Protein AF-A0A8F5N2T9-F1 (afdb_monomer_lite)

Radius of gyration: 24.46 Å; chains: 1; bounding box: 65×44×58 Å

pLDDT: mean 72.56, std 15.44, range [30.66, 94.0]

Organism: Salmonella diarizonae (NCBI:txid59204)

Sequence (239 aa):
MKADPIPLIYPFENPSLVAGLAAINATTPLFKTEAKHLETWFKEGVIARYMLVDDIRESWNREGLGAFFDLIFGEAKGCRLIASRRAGMEWSRLKGGEIPTYSVYAVDTAEALYAEECEENSPPARNLNKAAVSRDLAALELPMPEPVLPRYEAQKIYAMIHGLSAPETAPKKQTPERVTAVQSKAIVELLTAHGFTADDYKGTIPALQQKLTRKGLNGTLTSVDKNALTAWLKKAGVR

Foldseek 3Di:
DQPDKDDQDDPDQWAFPVSLQVSLQVIPPGDNDDVVNVVVCQQVQLAKWKDFLVVLCVQCVVVVNNVVCCQFQVVLPVAGIKIKGFDAWDADPPPDGIDTDIFIFRHNHRLLCPDPPGDGRDGPPPPQDPVNCSVVVVVVPRDGDGITQGPLNSQSVNCVVNVHPRPPSPPDPCPPPPQALVNLQVVVVVVVVLPDDLVLLVDQLVSVLVVCVVSVVPDPVSPDDSVRNNVSSVSPVSD

Secondary structure (DSSP, 8-state):
-PPPPPP-----SS-BHHHHHHHHHTSSS-----HHHHHHHHHHTSS-EEEEHHHHHHHHHHTT-HHHHHHHHGGGGG-SEEEEEEEEEEE-SSSSSEEEEEEEEEESSTGGGGSTT------S-TTS-HHHHHHHHHHTT--PPPPB--HHHHHHHHHHHHTPPPPPP-----------HHHHHHHHHHHHHTT--HHHHHS-HHHHHHHHHHTT--STTTSS-HHHHHHHHHHHT--

Structure (mmCIF, N/CA/C/O backbone):
data_AF-A0A8F5N2T9-F1
#
_entry.id   AF-A0A8F5N2T9-F1
#
loop_
_atom_site.group_PDB
_atom_site.id
_atom_site.type_symbol
_atom_site.label_atom_id
_atom_site.label_alt_id
_atom_site.label_comp_id
_atom_site.label_asym_id
_atom_site.label_entity_id
_atom_site.label_seq_id
_atom_site.pdbx_PDB_ins_code
_atom_site.Cartn_x
_atom_site.Cartn_y
_atom_site.Cartn_z
_atom_site.occupancy
_atom_site.B_iso_or_equiv
_atom_site.auth_seq_id
_atom_site.auth_comp_id
_atom_site.auth_asym_id
_atom_site.auth_atom_id
_atom_site.pdbx_PDB_model_num
ATOM 1 N N . MET A 1 1 ? -6.924 -1.887 35.993 1.00 42.84 1 MET A N 1
ATOM 2 C CA . MET A 1 1 ? -6.090 -2.426 34.898 1.00 42.84 1 MET A CA 1
ATOM 3 C C . MET A 1 1 ? -6.855 -2.199 33.605 1.00 42.84 1 MET A C 1
ATOM 5 O O . MET A 1 1 ? -8.031 -2.541 33.578 1.00 42.84 1 MET A O 1
ATOM 9 N N . LYS A 1 2 ? -6.272 -1.531 32.597 1.00 55.25 2 LYS A N 1
ATOM 10 C CA . LYS A 1 2 ? -6.887 -1.495 31.259 1.00 55.25 2 LYS A CA 1
ATOM 11 C C . LYS A 1 2 ? -6.804 -2.920 30.709 1.00 55.25 2 LYS A C 1
ATOM 13 O O . LYS A 1 2 ? -5.748 -3.526 30.835 1.00 55.25 2 LYS A O 1
ATOM 18 N N . ALA A 1 3 ? -7.916 -3.463 30.224 1.00 61.16 3 ALA A N 1
ATOM 19 C CA . ALA A 1 3 ? -7.910 -4.776 29.592 1.00 61.16 3 ALA A CA 1
ATOM 20 C C . ALA A 1 3 ? -6.999 -4.729 28.360 1.00 61.16 3 ALA A C 1
ATOM 22 O O . ALA A 1 3 ? -7.036 -3.740 27.621 1.00 61.16 3 ALA A O 1
ATOM 23 N N . ASP A 1 4 ? -6.193 -5.771 28.168 1.00 64.56 4 ASP A N 1
ATOM 24 C CA . ASP A 1 4 ? -5.375 -5.900 26.968 1.00 64.56 4 ASP A CA 1
ATOM 25 C C . ASP A 1 4 ? -6.288 -5.936 25.733 1.00 64.56 4 ASP A C 1
ATOM 27 O O . ASP A 1 4 ? -7.356 -6.563 25.772 1.00 64.56 4 ASP A O 1
ATOM 31 N N . PRO A 1 5 ? -5.928 -5.226 24.653 1.00 66.12 5 PRO A N 1
ATOM 32 C CA . PRO A 1 5 ? -6.822 -5.060 23.524 1.00 66.12 5 PRO A CA 1
ATOM 33 C C . PRO A 1 5 ? -6.959 -6.368 22.730 1.00 66.12 5 PRO A C 1
ATOM 35 O O . PRO A 1 5 ? -5.990 -7.106 22.535 1.00 66.12 5 PRO A O 1
ATOM 38 N N . ILE A 1 6 ? -8.182 -6.672 22.281 1.00 71.25 6 ILE A N 1
ATOM 39 C CA . ILE A 1 6 ? -8.473 -7.909 21.537 1.00 71.25 6 ILE A CA 1
ATOM 40 C C . ILE A 1 6 ? -7.801 -7.839 20.160 1.00 71.25 6 ILE A C 1
ATOM 42 O O . ILE A 1 6 ? -8.077 -6.882 19.431 1.00 71.25 6 ILE A O 1
ATOM 46 N N . PRO A 1 7 ? -7.011 -8.857 19.758 1.00 69.50 7 PRO A N 1
ATOM 47 C CA . PRO A 1 7 ? -6.347 -8.878 18.460 1.00 69.50 7 PRO A CA 1
ATOM 48 C C . PRO A 1 7 ? -7.303 -8.596 17.296 1.00 69.50 7 PRO A C 1
ATOM 50 O O . PRO A 1 7 ? -8.387 -9.176 17.211 1.00 69.50 7 PRO A O 1
ATOM 53 N N . LEU A 1 8 ? -6.880 -7.734 16.369 1.00 77.38 8 LEU A N 1
ATOM 54 C CA . LEU A 1 8 ? -7.634 -7.438 15.154 1.00 77.38 8 LEU A CA 1
ATOM 55 C C . LEU A 1 8 ? -7.749 -8.695 14.278 1.00 77.38 8 LEU A C 1
ATOM 57 O O . LEU A 1 8 ? -6.757 -9.178 13.730 1.00 77.38 8 LEU A O 1
ATOM 61 N N . ILE A 1 9 ? -8.973 -9.187 14.091 1.00 76.75 9 ILE A N 1
ATOM 62 C CA . ILE A 1 9 ? -9.271 -10.267 13.145 1.00 76.75 9 ILE A CA 1
ATOM 63 C C . ILE A 1 9 ? -9.648 -9.634 11.805 1.00 76.75 9 ILE A C 1
ATOM 65 O O . ILE A 1 9 ? -10.701 -9.012 11.677 1.00 76.75 9 ILE A O 1
ATOM 69 N N . TYR A 1 10 ? -8.782 -9.795 10.802 1.00 80.94 10 TYR A N 1
ATOM 70 C CA . TYR A 1 10 ? -8.941 -9.182 9.482 1.00 80.94 10 TYR A CA 1
ATOM 71 C C . TYR A 1 10 ? -8.827 -10.234 8.361 1.00 80.94 10 TYR A C 1
ATOM 73 O O . TYR A 1 10 ? -7.721 -10.517 7.877 1.00 80.94 10 TYR A O 1
ATOM 81 N N . PRO A 1 11 ? -9.948 -10.873 7.973 1.00 69.94 11 PRO A N 1
ATOM 82 C CA . PRO A 1 11 ? -9.924 -12.115 7.198 1.00 69.94 11 PRO A CA 1
ATOM 83 C C . PRO A 1 11 ? -9.470 -11.930 5.745 1.00 69.94 11 PRO A C 1
ATOM 85 O O . PRO A 1 11 ? -8.839 -12.823 5.185 1.00 69.94 11 PRO A O 1
ATOM 88 N N . PHE A 1 12 ? -9.721 -10.767 5.146 1.00 80.69 12 PHE A N 1
ATOM 89 C CA . PHE A 1 12 ? -9.380 -10.480 3.752 1.00 80.69 12 PHE A CA 1
ATOM 90 C C . PHE A 1 12 ? -8.192 -9.526 3.657 1.00 80.69 12 PHE A C 1
ATOM 92 O O . PHE A 1 12 ? -7.995 -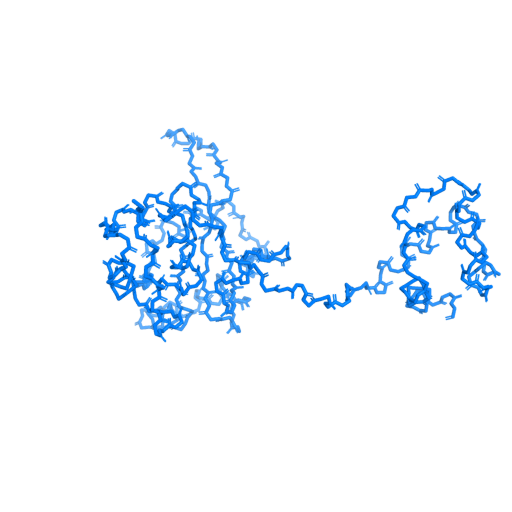8.691 4.534 1.00 80.69 12 PHE A O 1
ATOM 99 N N . GLU A 1 13 ? -7.405 -9.641 2.586 1.00 86.50 13 GLU A N 1
ATOM 100 C CA . GLU A 1 13 ? -6.245 -8.767 2.379 1.00 86.50 13 GLU A CA 1
ATOM 101 C C . GLU A 1 13 ? -6.665 -7.333 2.042 1.00 86.50 13 GLU A C 1
ATOM 103 O O . GLU A 1 13 ? -6.152 -6.398 2.644 1.00 86.50 13 GLU A O 1
ATOM 108 N N . ASN A 1 14 ? -7.636 -7.174 1.134 1.00 89.12 14 ASN A N 1
ATOM 109 C CA . ASN A 1 14 ? -8.097 -5.888 0.601 1.00 89.12 14 ASN A CA 1
ATOM 110 C C . ASN A 1 14 ? -9.641 -5.793 0.596 1.00 89.12 14 ASN A C 1
ATOM 112 O O . ASN A 1 14 ? -10.240 -5.713 -0.474 1.00 89.12 14 ASN A O 1
ATOM 116 N N . PRO A 1 15 ? -10.325 -5.885 1.750 1.00 89.44 15 PRO A N 1
ATOM 117 C CA . PRO A 1 15 ? -11.777 -5.730 1.807 1.00 89.44 15 PRO A CA 1
ATOM 118 C C . PRO A 1 15 ? -12.211 -4.286 1.513 1.00 89.44 15 PRO A C 1
ATOM 120 O O . PRO A 1 15 ? -11.424 -3.344 1.644 1.00 89.44 15 PRO A O 1
ATOM 123 N N . SER A 1 16 ? -13.495 -4.106 1.193 1.00 88.75 16 SER A N 1
ATOM 124 C CA . SER A 1 16 ? -14.110 -2.778 1.078 1.00 88.75 16 SER A CA 1
ATOM 125 C C . SER A 1 16 ? -13.976 -1.976 2.376 1.00 88.75 16 SER A C 1
ATOM 127 O O . SER A 1 16 ? -13.855 -2.547 3.467 1.00 88.75 16 SER A O 1
ATOM 129 N N . LEU A 1 17 ? -14.060 -0.644 2.284 1.00 87.62 17 LEU A N 1
ATOM 130 C CA . LEU A 1 17 ? -14.036 0.229 3.466 1.00 87.62 17 LEU A CA 1
ATOM 131 C C . LEU A 1 17 ? -15.075 -0.177 4.517 1.00 87.62 17 LEU A C 1
ATOM 133 O O . LEU A 1 17 ? -14.776 -0.162 5.707 1.00 87.62 17 LEU A O 1
ATOM 137 N N . VAL A 1 18 ? -16.281 -0.564 4.091 1.00 86.94 18 VAL A N 1
ATOM 138 C CA . VAL A 1 18 ? -17.370 -0.965 4.997 1.00 86.94 18 VAL A CA 1
ATOM 139 C C . VAL A 1 18 ? -16.978 -2.192 5.818 1.00 86.94 18 VAL A C 1
ATOM 141 O O . VAL A 1 18 ? -17.096 -2.181 7.045 1.00 86.94 18 VAL A O 1
ATOM 144 N N . ALA A 1 19 ? -16.470 -3.234 5.158 1.00 85.62 19 ALA A N 1
ATOM 145 C CA . ALA A 1 19 ? -16.036 -4.454 5.829 1.00 85.62 19 ALA A CA 1
ATOM 146 C C . ALA A 1 19 ? -14.803 -4.207 6.715 1.00 85.62 19 ALA A C 1
ATOM 148 O O . ALA A 1 19 ? -14.731 -4.720 7.833 1.00 85.62 19 ALA A O 1
ATOM 149 N N . GLY A 1 20 ? -13.870 -3.368 6.259 1.00 86.00 20 GLY A N 1
ATOM 150 C CA . GLY A 1 20 ? -12.695 -2.993 7.037 1.00 86.00 20 GLY A CA 1
ATOM 151 C C . GLY A 1 20 ? -13.031 -2.204 8.305 1.00 86.00 20 GLY A C 1
ATOM 152 O O . GLY A 1 20 ? -12.528 -2.511 9.387 1.00 86.00 20 GLY A O 1
ATOM 153 N N . LEU A 1 21 ? -13.943 -1.234 8.202 1.00 85.25 21 LEU A N 1
ATOM 154 C CA . LEU A 1 21 ? -14.455 -0.471 9.342 1.00 85.25 21 LEU A CA 1
ATOM 155 C C . LEU A 1 21 ? -15.181 -1.366 10.345 1.00 85.25 21 LEU A C 1
ATOM 157 O O . LEU A 1 21 ? -14.986 -1.209 11.550 1.00 85.25 21 LEU A O 1
ATOM 161 N N . ALA A 1 22 ? -15.991 -2.312 9.864 1.00 84.62 22 ALA A N 1
ATOM 162 C CA . ALA A 1 22 ? -16.659 -3.277 10.730 1.00 84.62 22 ALA A CA 1
ATOM 163 C C . ALA A 1 22 ? -15.643 -4.101 11.539 1.00 84.62 22 ALA A C 1
ATOM 165 O O . ALA A 1 22 ? -15.826 -4.277 12.742 1.00 84.62 22 ALA A O 1
ATOM 166 N N . ALA A 1 23 ? -14.542 -4.530 10.914 1.00 84.12 23 ALA A N 1
ATOM 167 C CA . ALA A 1 23 ? -13.482 -5.269 11.594 1.00 84.12 23 ALA A CA 1
ATOM 168 C C . ALA A 1 23 ? -12.731 -4.420 12.638 1.00 84.12 23 ALA A C 1
ATOM 170 O O . ALA A 1 23 ? -12.502 -4.890 13.749 1.00 84.12 23 ALA A O 1
ATOM 171 N N . ILE A 1 24 ? -12.400 -3.159 12.330 1.00 82.94 24 ILE A N 1
ATOM 172 C CA . ILE A 1 24 ? -11.756 -2.244 13.293 1.00 82.94 24 ILE A CA 1
ATOM 173 C C . ILE A 1 24 ? -12.681 -1.969 14.487 1.00 82.94 24 ILE A C 1
ATOM 175 O O . ILE A 1 24 ? -12.246 -2.010 15.639 1.00 82.94 24 ILE A O 1
ATOM 179 N N . ASN A 1 25 ? -13.967 -1.732 14.227 1.00 82.44 25 ASN A N 1
ATOM 180 C CA . ASN A 1 25 ? -14.956 -1.425 15.261 1.00 82.44 25 ASN A CA 1
ATOM 181 C C . ASN A 1 25 ? -15.358 -2.639 16.110 1.00 82.44 25 ASN A C 1
ATOM 183 O O . ASN A 1 25 ? -15.935 -2.459 17.178 1.00 82.44 25 ASN A O 1
ATOM 187 N N . ALA A 1 26 ? -15.050 -3.859 15.664 1.00 81.06 26 ALA A N 1
ATOM 188 C CA . ALA A 1 26 ? -15.234 -5.075 16.452 1.00 81.06 26 ALA A CA 1
ATOM 189 C C . ALA A 1 26 ? -14.145 -5.265 17.529 1.00 81.06 26 ALA A C 1
ATOM 191 O O . ALA A 1 26 ? -14.219 -6.207 18.318 1.00 81.06 26 ALA A O 1
ATOM 192 N N . THR A 1 2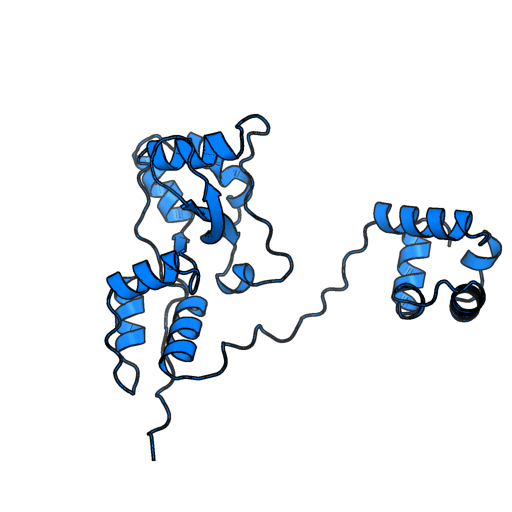7 ? -13.129 -4.393 17.574 1.00 73.69 27 THR A N 1
ATOM 193 C CA . THR A 1 27 ? -12.032 -4.493 18.544 1.00 73.69 27 THR A CA 1
ATOM 194 C C . THR A 1 27 ? -12.395 -3.915 19.914 1.00 73.69 27 THR A C 1
ATOM 196 O O . THR A 1 27 ? -13.322 -3.120 20.063 1.00 73.69 27 THR A O 1
ATOM 199 N N . THR A 1 28 ? -11.669 -4.345 20.949 1.00 66.00 28 THR A N 1
ATOM 200 C CA . THR A 1 28 ? -11.830 -3.866 22.332 1.00 66.00 28 THR A CA 1
ATOM 201 C C . THR A 1 28 ? -10.521 -3.234 22.804 1.00 66.00 28 THR A C 1
ATOM 203 O O . THR A 1 28 ? -9.486 -3.848 22.556 1.00 66.00 28 THR A O 1
ATOM 206 N N . PRO A 1 29 ? -10.536 -2.083 23.511 1.00 64.88 29 PRO A N 1
ATOM 207 C CA . PRO A 1 29 ? -11.691 -1.229 23.822 1.00 64.88 29 PRO A CA 1
ATOM 208 C C . PRO A 1 29 ? -12.390 -0.668 22.574 1.00 64.88 29 PRO A C 1
ATOM 210 O O . PRO A 1 29 ? -11.745 -0.364 21.576 1.00 64.88 29 PRO A O 1
ATOM 213 N N . LEU A 1 30 ? -13.719 -0.539 22.640 1.00 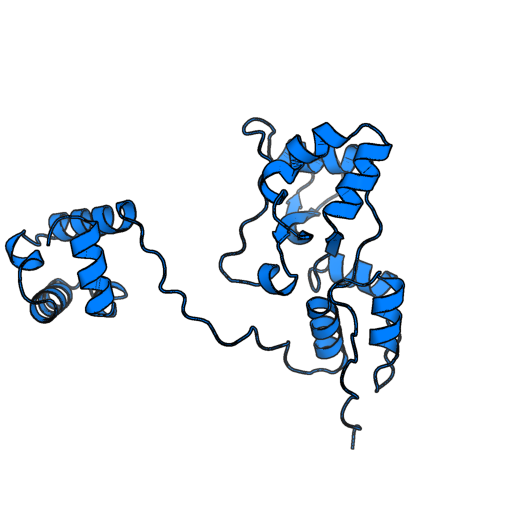65.88 30 LEU A N 1
ATOM 214 C CA . LEU A 1 30 ? -14.528 -0.045 21.524 1.00 65.88 30 LEU A CA 1
ATOM 215 C C . LEU A 1 30 ? -14.104 1.379 21.151 1.00 65.88 30 LEU A C 1
ATOM 217 O O . LEU A 1 30 ? -14.266 2.313 21.939 1.00 65.88 30 LEU A O 1
ATOM 221 N N . PHE A 1 31 ? -13.616 1.548 19.927 1.00 69.00 31 PHE A N 1
ATOM 222 C CA . PHE A 1 31 ? -13.397 2.850 19.312 1.00 69.00 31 PHE A CA 1
ATOM 223 C C . PHE A 1 31 ? -14.284 2.955 18.077 1.00 69.00 31 PHE A C 1
ATOM 225 O O . PHE A 1 31 ? -14.191 2.133 17.169 1.00 69.00 31 PHE A O 1
ATOM 232 N N . LYS A 1 32 ? -15.167 3.957 18.039 1.00 79.00 32 LYS A N 1
ATOM 233 C CA . LYS A 1 32 ? -16.102 4.135 16.925 1.00 79.00 32 LYS A CA 1
ATOM 234 C C . LYS A 1 32 ? -15.393 4.820 15.754 1.00 79.00 32 LYS A C 1
ATOM 236 O O . LYS A 1 32 ? -15.410 6.043 15.623 1.00 79.00 32 LYS A O 1
ATOM 241 N N . THR A 1 33 ? -14.773 4.024 14.893 1.00 77.94 33 THR A N 1
ATOM 242 C CA . THR A 1 33 ? -14.215 4.486 13.620 1.00 77.94 33 THR A CA 1
ATOM 243 C C . THR A 1 33 ? -15.337 4.636 12.595 1.00 77.94 33 THR A C 1
ATOM 245 O O . THR A 1 33 ? -16.106 3.710 12.351 1.00 77.94 33 THR A O 1
ATOM 248 N N . GLU A 1 34 ? -15.445 5.810 11.982 1.00 85.31 34 GLU A N 1
ATOM 249 C CA . GLU A 1 34 ? -16.414 6.121 10.932 1.00 85.31 34 GLU A CA 1
ATOM 250 C C . GLU A 1 34 ? -15.648 6.474 9.651 1.00 85.31 34 GLU A C 1
ATOM 252 O O . GLU A 1 34 ? -14.478 6.855 9.714 1.00 85.31 34 GLU A O 1
ATOM 257 N N . ALA A 1 35 ? -16.302 6.412 8.489 1.00 83.44 35 ALA A N 1
ATOM 258 C CA . ALA A 1 35 ? -15.673 6.744 7.204 1.00 83.44 35 ALA A CA 1
ATOM 259 C C . ALA A 1 35 ? -15.026 8.144 7.199 1.00 83.44 35 ALA A C 1
ATOM 261 O O . ALA A 1 35 ? -13.943 8.330 6.650 1.00 83.44 35 ALA A O 1
ATOM 262 N N . LYS A 1 36 ? -15.634 9.111 7.901 1.00 85.44 36 LYS A N 1
ATOM 263 C CA . LYS A 1 36 ? -15.076 10.461 8.068 1.00 85.44 36 LYS A CA 1
ATOM 264 C C . LYS A 1 36 ? -13.709 10.469 8.766 1.00 85.44 36 LYS A C 1
ATOM 266 O O . LYS A 1 36 ? -12.892 11.328 8.465 1.00 85.44 36 LYS A O 1
ATOM 271 N N . HIS A 1 37 ? -13.448 9.527 9.677 1.00 85.38 37 HIS A N 1
ATOM 272 C CA . HIS A 1 37 ? -12.153 9.422 10.350 1.00 85.38 37 HIS A CA 1
ATOM 273 C C . HIS A 1 37 ? -11.080 8.940 9.372 1.00 85.38 37 HIS A C 1
ATOM 275 O O . HIS A 1 37 ? -10.000 9.517 9.343 1.00 85.38 37 HIS A O 1
ATOM 281 N N . LEU A 1 38 ? -11.399 7.963 8.512 1.00 84.00 38 LEU A N 1
ATOM 282 C CA . LEU A 1 38 ? -10.486 7.516 7.453 1.00 84.00 38 LEU A CA 1
ATOM 283 C C . LEU A 1 38 ? -10.161 8.652 6.475 1.00 84.00 38 LEU A C 1
ATOM 285 O O . LEU A 1 38 ? -9.004 8.834 6.107 1.00 84.00 38 LEU A O 1
ATOM 289 N N . GLU A 1 39 ? -11.165 9.445 6.096 1.00 82.00 39 GLU A N 1
ATOM 290 C CA . GLU A 1 39 ? -10.973 10.614 5.232 1.00 82.00 39 GLU A CA 1
ATOM 291 C C . GLU A 1 39 ? -10.033 11.645 5.871 1.00 82.00 39 GLU A C 1
ATOM 293 O O . GLU A 1 39 ? -9.104 12.129 5.223 1.00 82.00 39 GLU A O 1
ATOM 298 N N . THR A 1 40 ? -10.246 11.961 7.150 1.00 81.19 40 THR A N 1
ATOM 299 C CA . THR A 1 40 ? -9.388 12.882 7.902 1.00 81.19 40 THR A CA 1
ATOM 300 C C . THR A 1 40 ? -7.962 12.348 8.019 1.00 81.19 40 THR A C 1
ATOM 302 O O . THR A 1 40 ? -7.022 13.055 7.669 1.00 81.19 40 THR A O 1
ATOM 305 N N . TRP A 1 41 ? -7.780 11.088 8.417 1.00 83.44 41 TRP A N 1
ATOM 306 C CA . TRP A 1 41 ? -6.454 10.480 8.557 1.00 83.44 41 TRP A CA 1
ATOM 307 C C . TRP A 1 41 ? -5.701 10.386 7.232 1.00 83.44 41 TRP A C 1
ATOM 309 O O . TRP A 1 41 ? -4.483 10.559 7.200 1.00 83.44 41 TRP A O 1
ATOM 319 N N . PHE A 1 42 ? -6.410 10.160 6.127 1.00 81.44 42 PHE A N 1
ATOM 320 C CA . PHE A 1 42 ? -5.823 10.234 4.796 1.00 81.44 42 PHE A CA 1
ATOM 321 C C . PHE A 1 42 ? -5.340 11.657 4.471 1.00 81.44 42 PHE A C 1
ATOM 323 O O . PHE A 1 42 ? -4.192 11.837 4.063 1.00 81.44 42 PHE A O 1
ATOM 330 N N . LYS A 1 43 ? -6.174 12.678 4.716 1.00 76.50 43 LYS A N 1
ATOM 331 C CA . LYS A 1 43 ? -5.816 14.093 4.495 1.00 76.50 43 LYS A CA 1
ATOM 332 C C . LYS A 1 43 ? -4.642 14.552 5.353 1.00 76.50 43 LYS A C 1
ATOM 334 O O . LYS A 1 43 ? -3.813 15.344 4.910 1.00 76.50 43 LYS A O 1
ATOM 339 N N . GLU A 1 44 ? -4.557 14.045 6.576 1.00 77.75 44 GLU A N 1
ATOM 340 C CA . GLU A 1 44 ? -3.458 14.321 7.496 1.00 77.75 44 GLU A CA 1
ATOM 341 C C . GLU A 1 44 ? -2.170 13.584 7.097 1.00 77.75 44 GLU A C 1
ATOM 343 O O . GLU A 1 44 ? -1.081 14.053 7.422 1.00 77.75 44 GLU A O 1
ATOM 348 N N . GLY A 1 45 ? -2.266 12.513 6.302 1.00 75.69 45 GLY A N 1
ATOM 349 C CA . GLY A 1 45 ? -1.136 11.681 5.880 1.00 75.69 45 GLY A CA 1
ATOM 350 C C . GLY A 1 45 ? -0.797 10.551 6.858 1.00 75.69 45 GLY A C 1
ATOM 351 O O . GLY A 1 45 ? 0.276 9.958 6.758 1.00 75.69 45 GLY A O 1
ATOM 352 N N . VAL A 1 46 ? -1.700 10.246 7.792 1.00 83.56 46 VAL A N 1
ATOM 353 C CA . VAL A 1 46 ? -1.571 9.163 8.783 1.00 83.56 46 VAL A CA 1
ATOM 354 C C . VAL A 1 46 ? -1.723 7.788 8.115 1.00 83.56 46 VAL A C 1
ATOM 356 O O . VAL A 1 46 ? -0.987 6.839 8.410 1.00 83.56 46 VAL A O 1
ATOM 359 N N . ILE A 1 47 ? -2.654 7.688 7.165 1.00 86.44 47 ILE A N 1
ATOM 360 C CA . ILE A 1 47 ? -2.902 6.489 6.353 1.00 86.44 47 ILE A CA 1
ATOM 361 C C . ILE A 1 47 ? -2.830 6.829 4.864 1.00 86.44 47 ILE A C 1
ATOM 363 O O . ILE A 1 47 ? -3.036 7.980 4.474 1.00 86.44 47 ILE A O 1
ATOM 367 N N . ALA A 1 48 ? -2.551 5.832 4.026 1.00 88.25 48 ALA A N 1
ATOM 368 C CA . ALA A 1 48 ? -2.727 5.955 2.584 1.00 88.25 48 ALA A CA 1
ATOM 369 C C . ALA A 1 48 ? -4.116 5.454 2.148 1.00 88.25 48 ALA A C 1
ATOM 371 O O . ALA A 1 48 ? -4.820 4.767 2.890 1.00 88.25 48 ALA A O 1
ATOM 372 N N . ARG A 1 49 ? -4.523 5.824 0.932 1.00 88.94 49 ARG A N 1
ATOM 373 C CA . ARG A 1 49 ? -5.757 5.353 0.287 1.00 88.94 49 ARG A CA 1
ATOM 374 C C . ARG A 1 49 ? -5.406 4.349 -0.797 1.00 88.94 49 ARG A C 1
ATOM 376 O O . ARG A 1 49 ? -4.473 4.600 -1.549 1.00 88.94 49 ARG A O 1
ATOM 383 N N . TYR A 1 50 ? -6.175 3.271 -0.912 1.00 91.69 50 TYR A N 1
ATOM 384 C CA . TYR A 1 50 ? -5.886 2.182 -1.842 1.00 91.69 50 TYR A CA 1
ATOM 385 C C . TYR A 1 50 ? -7.104 1.852 -2.689 1.00 91.69 50 TYR A C 1
ATOM 387 O O . TYR A 1 50 ? -8.235 1.890 -2.206 1.00 91.69 50 TYR A O 1
ATOM 395 N N . MET A 1 51 ? -6.854 1.495 -3.940 1.00 90.94 51 MET A N 1
ATOM 396 C CA . MET A 1 51 ? -7.854 1.001 -4.881 1.00 90.94 51 MET A CA 1
ATOM 397 C C . MET A 1 51 ? -7.292 -0.219 -5.601 1.00 90.94 51 MET A C 1
ATOM 399 O O . MET A 1 51 ? -6.082 -0.302 -5.831 1.00 90.94 51 MET A O 1
ATOM 403 N N . LEU A 1 52 ? -8.165 -1.160 -5.956 1.00 91.62 52 LEU A N 1
ATOM 404 C CA . LEU A 1 52 ? -7.779 -2.333 -6.733 1.00 91.62 52 LEU A CA 1
ATOM 405 C C . LEU A 1 52 ? -7.585 -1.942 -8.198 1.00 91.62 52 LEU A C 1
ATOM 407 O O . LEU A 1 52 ? -8.446 -1.308 -8.805 1.00 91.62 52 LEU A O 1
ATOM 411 N N . VAL A 1 53 ? -6.447 -2.338 -8.766 1.00 90.38 53 VAL A N 1
ATOM 412 C CA . VAL A 1 53 ? -6.122 -2.084 -10.177 1.00 90.38 53 VAL A CA 1
ATOM 413 C C . VAL A 1 53 ? -7.175 -2.693 -11.101 1.00 90.38 53 VAL A C 1
ATOM 415 O O . VAL A 1 53 ? -7.594 -2.049 -12.062 1.00 90.38 53 VAL A O 1
ATOM 418 N N . ASP A 1 54 ? -7.624 -3.909 -10.798 1.00 89.69 54 ASP A N 1
ATOM 419 C CA . ASP A 1 54 ? -8.606 -4.612 -11.622 1.00 89.69 54 ASP A CA 1
ATOM 420 C C . ASP A 1 54 ? -9.979 -3.929 -11.590 1.00 89.69 54 ASP A C 1
ATOM 422 O O . ASP A 1 54 ? -10.596 -3.792 -12.643 1.00 89.69 54 ASP A O 1
ATOM 426 N N . ASP A 1 55 ? -10.400 -3.384 -10.445 1.00 89.25 55 ASP A N 1
ATOM 427 C CA . ASP A 1 55 ? -11.656 -2.630 -10.337 1.00 89.25 55 ASP A CA 1
ATOM 428 C C . ASP A 1 55 ? -11.594 -1.316 -11.129 1.00 89.25 55 ASP A C 1
ATOM 430 O O . ASP A 1 55 ? -12.557 -0.947 -11.804 1.00 89.25 55 ASP A O 1
ATOM 434 N N . ILE A 1 56 ? -10.448 -0.615 -11.097 1.00 84.75 56 ILE A N 1
ATOM 435 C CA . ILE A 1 56 ? -10.236 0.593 -11.914 1.00 84.75 56 ILE A CA 1
ATOM 436 C C . ILE A 1 56 ? -10.345 0.220 -13.393 1.00 84.75 56 ILE A C 1
ATOM 438 O O . ILE A 1 56 ? -11.070 0.868 -14.145 1.00 84.75 56 ILE A O 1
ATOM 442 N N . ARG A 1 57 ? -9.650 -0.841 -13.815 1.00 85.19 57 ARG A N 1
ATOM 443 C CA . ARG A 1 57 ? -9.676 -1.313 -15.203 1.00 85.19 57 ARG A CA 1
ATOM 444 C C . ARG A 1 57 ? -11.069 -1.718 -15.640 1.00 85.19 57 ARG A C 1
ATOM 446 O O . ARG A 1 57 ? -11.473 -1.352 -16.737 1.00 85.19 57 ARG A O 1
ATOM 453 N N . GLU A 1 58 ? -11.788 -2.482 -14.827 1.00 86.56 58 GLU A N 1
ATOM 454 C CA . GLU A 1 58 ? -13.139 -2.921 -15.158 1.00 86.56 58 GLU A CA 1
ATOM 455 C C . GLU A 1 58 ? -14.073 -1.718 -15.319 1.00 86.56 58 GLU A C 1
ATOM 457 O O . GLU A 1 58 ? -14.746 -1.602 -16.346 1.00 86.56 58 GLU A O 1
ATOM 462 N N . SER A 1 59 ? -14.055 -0.801 -14.346 1.00 79.31 59 SER A N 1
ATOM 463 C CA . SER A 1 59 ? -14.836 0.437 -14.370 1.00 79.31 59 SER A CA 1
ATOM 464 C C . SER A 1 59 ? -14.536 1.258 -15.627 1.00 79.31 59 SER A C 1
ATOM 466 O O . SER A 1 59 ? -15.425 1.569 -16.418 1.00 79.31 59 SER A O 1
ATOM 468 N N . TRP A 1 60 ? -13.256 1.521 -15.892 1.00 78.31 60 TRP A N 1
ATOM 469 C CA . TRP A 1 60 ? -12.841 2.364 -17.010 1.00 78.31 60 TRP A CA 1
ATOM 470 C C . TRP A 1 60 ? -13.086 1.693 -18.357 1.00 78.31 60 TRP A C 1
ATOM 472 O O . TRP A 1 60 ? -13.501 2.356 -19.300 1.00 78.31 60 TRP A O 1
ATOM 482 N N . ASN A 1 61 ? -12.894 0.378 -18.475 1.00 78.56 61 ASN A N 1
ATOM 483 C CA . ASN A 1 61 ? -13.220 -0.351 -19.701 1.00 78.56 61 ASN A CA 1
ATOM 484 C C . ASN A 1 61 ? -14.719 -0.304 -20.007 1.00 78.56 61 ASN A C 1
ATOM 486 O O . ASN A 1 61 ? -15.091 -0.124 -21.167 1.00 78.56 61 ASN A O 1
ATOM 490 N N . ARG A 1 62 ? -15.574 -0.423 -18.984 1.00 77.31 62 ARG A N 1
ATOM 491 C CA . ARG A 1 62 ? -17.032 -0.311 -19.132 1.00 77.31 62 ARG A CA 1
ATOM 492 C C . ARG A 1 62 ? -17.447 1.058 -19.672 1.00 77.31 62 ARG A C 1
ATOM 494 O O . ARG A 1 62 ? -18.393 1.139 -20.449 1.00 77.31 62 ARG A O 1
ATOM 501 N N . GLU A 1 63 ? -16.714 2.103 -19.306 1.00 74.38 63 GLU A N 1
ATOM 502 C CA . GLU A 1 63 ? -16.938 3.479 -19.761 1.00 74.38 63 GLU A CA 1
ATOM 503 C C . GLU A 1 63 ? -16.155 3.851 -21.035 1.00 74.38 63 GLU A C 1
ATOM 505 O O . GLU A 1 63 ? -16.189 4.995 -21.481 1.00 74.38 63 GLU A O 1
ATOM 510 N N . GLY A 1 64 ? -15.451 2.900 -21.662 1.00 69.12 64 GLY A N 1
ATOM 511 C CA . GLY A 1 64 ? -14.658 3.150 -22.874 1.00 69.12 64 GLY A CA 1
ATOM 512 C C . GLY A 1 64 ? -13.338 3.899 -22.632 1.00 69.12 64 GLY A C 1
ATOM 513 O O . GLY A 1 64 ? -12.685 4.328 -23.581 1.00 69.12 64 GLY A O 1
ATOM 514 N N . LEU A 1 65 ? -12.912 4.023 -21.375 1.00 67.12 65 LEU A N 1
ATOM 515 C CA . LEU A 1 65 ? -11.704 4.715 -20.917 1.00 67.12 65 LEU A CA 1
ATOM 516 C C . LEU A 1 65 ? -10.480 3.793 -20.756 1.00 67.12 65 LEU A C 1
ATOM 518 O O . LEU A 1 65 ? -9.448 4.216 -20.238 1.00 67.12 65 LEU A O 1
ATOM 522 N N . GLY A 1 66 ? -10.540 2.543 -21.220 1.00 65.75 66 GLY A N 1
ATOM 523 C CA . GLY A 1 66 ? -9.457 1.561 -21.056 1.00 65.75 66 GLY A CA 1
ATOM 524 C C . GLY A 1 66 ? -8.078 2.031 -21.535 1.00 65.75 66 GLY A C 1
ATOM 525 O O . GLY A 1 66 ? -7.070 1.803 -20.870 1.00 65.75 66 GLY A O 1
ATOM 526 N N . ALA A 1 67 ? -8.022 2.766 -22.649 1.00 66.19 67 ALA A N 1
ATOM 527 C CA . ALA A 1 67 ? -6.771 3.322 -23.173 1.00 66.19 67 ALA A CA 1
ATOM 528 C C . ALA A 1 67 ? -6.149 4.395 -22.253 1.00 66.19 67 ALA A C 1
ATOM 530 O O . ALA A 1 67 ? -4.928 4.559 -22.236 1.00 66.19 67 ALA A O 1
ATOM 531 N N . PHE A 1 68 ? -6.965 5.102 -21.460 1.00 65.62 68 PHE A N 1
ATOM 532 C CA . PHE A 1 68 ? -6.479 6.076 -20.480 1.00 65.62 68 PHE A CA 1
ATOM 533 C C . PHE A 1 68 ? -5.811 5.399 -19.287 1.00 65.62 68 PHE A C 1
ATOM 535 O O . PHE A 1 68 ? -4.864 5.957 -18.735 1.00 65.62 68 PHE A O 1
ATOM 542 N N . PHE A 1 69 ? -6.241 4.187 -18.919 1.00 70.31 69 PHE A N 1
ATOM 543 C CA . PHE A 1 69 ? -5.575 3.426 -17.863 1.00 70.31 69 PHE A CA 1
ATOM 544 C C . PHE A 1 69 ? -4.103 3.203 -18.216 1.00 70.31 69 PHE A C 1
ATOM 546 O O . PHE A 1 69 ? -3.223 3.501 -17.418 1.00 70.31 69 PHE A O 1
ATOM 553 N N . ASP A 1 70 ? -3.824 2.755 -19.439 1.00 69.44 70 ASP A N 1
ATOM 554 C CA . ASP A 1 70 ? -2.457 2.512 -19.904 1.00 69.44 70 ASP A CA 1
ATOM 555 C C . ASP A 1 70 ? -1.630 3.800 -19.999 1.00 69.44 70 ASP A C 1
ATOM 557 O O . ASP A 1 70 ? -0.431 3.788 -19.720 1.00 69.44 70 ASP A O 1
ATOM 561 N N . LEU A 1 71 ? -2.268 4.917 -20.352 1.00 66.06 71 LEU A N 1
ATOM 562 C CA . LEU A 1 71 ? -1.627 6.229 -20.419 1.00 66.06 71 LEU A CA 1
ATOM 563 C C . LEU A 1 71 ? -1.209 6.758 -19.038 1.00 66.06 71 LEU A C 1
ATOM 565 O O . LEU A 1 71 ? -0.198 7.451 -18.930 1.00 66.06 71 LEU A O 1
ATOM 569 N N . ILE A 1 72 ? -1.990 6.457 -18.000 1.00 66.88 72 ILE A N 1
ATOM 570 C CA . ILE A 1 72 ? -1.828 7.016 -16.650 1.00 66.88 72 ILE A CA 1
ATOM 571 C C . ILE A 1 72 ? -1.059 6.049 -15.739 1.00 66.88 72 ILE A C 1
ATOM 573 O O . ILE A 1 72 ? -0.162 6.455 -15.004 1.00 66.88 72 ILE A O 1
ATOM 577 N N . PHE A 1 73 ? -1.386 4.763 -15.814 1.00 70.62 73 PHE A N 1
ATOM 578 C CA . PHE A 1 73 ? -0.941 3.705 -14.909 1.00 70.62 73 PHE A CA 1
ATOM 579 C C . PHE A 1 73 ? -0.179 2.589 -15.635 1.00 70.62 73 PHE A C 1
ATOM 581 O O . PHE A 1 73 ? -0.118 1.469 -15.139 1.00 70.62 73 PHE A O 1
ATOM 588 N N . GLY A 1 74 ? 0.393 2.848 -16.815 1.00 67.19 74 GLY A N 1
ATOM 589 C CA . GLY A 1 74 ? 1.013 1.807 -17.646 1.00 67.19 74 GLY A CA 1
ATOM 590 C C . GLY A 1 74 ? 2.062 0.934 -16.938 1.00 67.19 74 GLY A C 1
ATOM 591 O O . GLY A 1 74 ? 2.161 -0.251 -17.255 1.00 67.19 74 GLY A O 1
ATOM 592 N N . GLU A 1 75 ? 2.793 1.470 -15.955 1.00 69.62 75 GLU A N 1
ATOM 593 C CA . GLU A 1 75 ? 3.751 0.712 -15.128 1.00 69.62 75 GLU A CA 1
ATOM 594 C C . GLU A 1 75 ? 3.068 -0.133 -14.040 1.00 69.62 75 GLU A C 1
ATOM 596 O O . GLU A 1 75 ? 3.548 -1.210 -13.692 1.00 69.62 75 GLU A O 1
ATOM 601 N N . ALA A 1 76 ? 1.876 0.266 -13.596 1.00 73.56 76 ALA A N 1
ATOM 602 C CA . ALA A 1 76 ? 1.067 -0.458 -12.622 1.00 73.56 76 ALA A CA 1
ATOM 603 C C . ALA A 1 76 ? 0.423 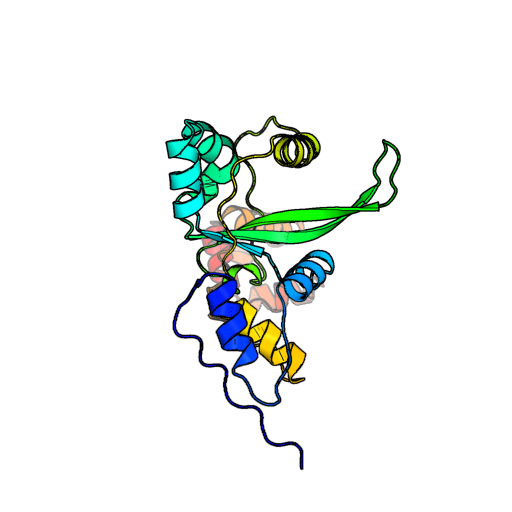-1.734 -13.186 1.00 73.56 76 ALA A C 1
ATOM 605 O O . ALA A 1 76 ? -0.380 -2.374 -12.507 1.00 73.56 76 ALA A O 1
ATOM 606 N N . LYS A 1 77 ? 0.737 -2.127 -14.432 1.00 70.50 77 LYS A N 1
ATOM 607 C CA . LYS A 1 77 ? 0.056 -3.239 -15.101 1.00 70.50 77 LYS A CA 1
ATOM 608 C C . LYS A 1 77 ? 0.169 -4.571 -14.366 1.00 70.50 77 LYS A C 1
ATOM 610 O O . LYS A 1 77 ? -0.755 -5.380 -14.474 1.00 70.50 77 LYS A O 1
ATOM 615 N N . GLY A 1 78 ? 1.293 -4.783 -13.684 1.00 78.81 78 GLY A N 1
ATOM 616 C CA . GLY A 1 78 ? 1.577 -5.979 -12.896 1.00 78.81 78 GLY A CA 1
ATOM 617 C C . GLY A 1 78 ? 1.211 -5.863 -11.418 1.00 78.81 78 GLY A C 1
ATOM 618 O O . GLY A 1 78 ? 1.356 -6.851 -10.710 1.00 78.81 78 GLY A O 1
ATOM 619 N N . CYS A 1 79 ? 0.750 -4.694 -10.963 1.00 86.19 79 CYS A N 1
ATOM 620 C CA . CYS A 1 79 ? 0.473 -4.433 -9.557 1.00 86.19 79 CYS A CA 1
ATOM 621 C C . CYS A 1 79 ? -0.987 -4.714 -9.200 1.00 86.19 79 CYS A C 1
ATOM 623 O O . CYS A 1 79 ? -1.885 -4.621 -10.037 1.00 86.19 79 CYS A O 1
ATOM 625 N N . ARG A 1 80 ? -1.235 -5.007 -7.921 1.00 90.50 80 ARG A N 1
ATOM 626 C CA . ARG A 1 80 ? -2.596 -5.199 -7.390 1.00 90.50 80 ARG A CA 1
ATOM 627 C C . ARG A 1 80 ? -3.284 -3.912 -6.963 1.00 90.50 80 ARG A C 1
ATOM 629 O O . ARG A 1 80 ? -4.507 -3.820 -7.063 1.00 90.50 80 ARG A O 1
ATOM 636 N N . LEU A 1 81 ? -2.527 -2.952 -6.441 1.00 90.88 81 LEU A N 1
ATOM 637 C CA . LEU A 1 81 ? -3.060 -1.761 -5.795 1.00 90.88 81 LEU A CA 1
ATOM 638 C C . LEU A 1 81 ? -2.479 -0.497 -6.418 1.00 90.88 81 LEU A C 1
ATOM 640 O O . LEU A 1 81 ? -1.273 -0.395 -6.645 1.00 90.88 81 LEU A O 1
ATOM 644 N N . ILE A 1 82 ? -3.348 0.494 -6.598 1.00 88.94 82 ILE A N 1
ATOM 645 C CA . ILE A 1 82 ? -2.946 1.893 -6.706 1.00 88.94 82 ILE A CA 1
ATOM 646 C C . ILE A 1 82 ? -3.108 2.517 -5.326 1.00 88.94 82 ILE A C 1
ATOM 648 O O . ILE A 1 82 ? -4.208 2.532 -4.769 1.00 88.94 82 ILE A O 1
ATOM 652 N N . ALA A 1 83 ? -2.010 3.019 -4.770 1.00 88.50 83 ALA A N 1
ATOM 653 C CA . ALA A 1 83 ? -1.983 3.701 -3.488 1.00 88.50 83 ALA A CA 1
ATOM 654 C C . ALA A 1 83 ? -1.775 5.206 -3.679 1.00 88.50 83 ALA A C 1
ATOM 656 O O . ALA A 1 83 ? -0.938 5.633 -4.465 1.00 88.50 83 ALA A O 1
ATOM 657 N N . SER A 1 84 ? -2.506 6.015 -2.924 1.00 85.12 84 SER A N 1
ATOM 658 C CA . SER A 1 84 ? -2.330 7.461 -2.842 1.00 85.12 84 SER A CA 1
ATOM 659 C C . SER A 1 84 ? -1.860 7.819 -1.439 1.00 85.12 84 SER A C 1
ATOM 661 O O . SER A 1 84 ? -2.497 7.435 -0.455 1.00 85.12 84 SER A O 1
ATOM 663 N N . ARG A 1 85 ? -0.768 8.577 -1.331 1.00 82.12 85 ARG A N 1
ATOM 664 C CA . ARG A 1 85 ? -0.185 9.013 -0.055 1.00 82.12 85 ARG A CA 1
ATOM 665 C C . ARG A 1 85 ? 0.156 10.495 -0.108 1.00 82.12 85 ARG A C 1
ATOM 667 O O . ARG A 1 85 ? 0.606 10.995 -1.131 1.00 82.12 85 ARG A O 1
ATOM 674 N N . ARG A 1 86 ? -0.037 11.203 1.005 1.00 76.44 86 ARG A N 1
ATOM 675 C CA . ARG A 1 86 ? 0.326 12.620 1.120 1.00 76.44 86 ARG A CA 1
ATOM 676 C C . ARG A 1 86 ? 1.835 12.809 0.906 1.00 76.44 86 ARG A C 1
ATOM 678 O O . ARG A 1 86 ? 2.629 12.185 1.606 1.00 76.44 86 ARG A O 1
ATOM 685 N N . ALA A 1 87 ? 2.199 13.672 -0.038 1.00 64.31 87 ALA A N 1
ATOM 686 C CA . ALA A 1 87 ? 3.576 13.918 -0.474 1.00 64.31 87 ALA A CA 1
ATOM 687 C C . ALA A 1 87 ? 4.112 15.301 -0.064 1.00 64.31 87 ALA A C 1
ATOM 689 O O . ALA A 1 87 ? 5.319 15.527 -0.082 1.00 64.31 87 ALA A O 1
ATOM 690 N N . GLY A 1 88 ? 3.234 16.223 0.344 1.00 64.88 88 GLY A N 1
ATOM 691 C CA . GLY A 1 88 ? 3.621 17.557 0.798 1.00 64.88 88 GLY A CA 1
ATOM 692 C C . GLY A 1 88 ? 2.489 18.572 0.667 1.00 64.88 88 GLY A C 1
ATOM 693 O O . GLY A 1 88 ? 1.307 18.219 0.714 1.00 64.88 88 GLY A O 1
ATOM 694 N N . MET A 1 89 ? 2.857 19.845 0.526 1.00 59.41 89 MET A N 1
ATOM 695 C CA . MET A 1 89 ? 1.940 20.942 0.218 1.00 59.41 89 MET A CA 1
ATOM 696 C C . MET A 1 89 ? 2.476 21.734 -0.974 1.00 59.41 89 MET A C 1
ATOM 698 O O . MET A 1 89 ? 3.674 22.008 -1.051 1.00 59.41 89 MET A O 1
ATOM 702 N N . GLU A 1 90 ? 1.588 22.122 -1.885 1.00 53.06 90 GLU A N 1
ATOM 703 C CA . GLU A 1 90 ? 1.894 23.051 -2.971 1.00 53.06 90 GLU A CA 1
ATOM 704 C C . GLU A 1 90 ? 1.136 24.366 -2.797 1.00 53.06 90 GLU A C 1
ATOM 706 O O . GLU A 1 90 ? -0.030 24.406 -2.399 1.00 53.06 90 GLU A O 1
ATOM 711 N N . TRP A 1 91 ? 1.798 25.464 -3.157 1.00 50.00 91 TRP A N 1
ATOM 712 C CA . TRP A 1 91 ? 1.191 26.789 -3.172 1.00 50.00 91 TRP A CA 1
ATOM 713 C C . TRP A 1 91 ? 0.350 26.980 -4.435 1.00 50.00 91 TRP A C 1
ATOM 715 O O . TRP A 1 91 ? 0.876 27.006 -5.553 1.00 50.00 91 TRP A O 1
ATOM 725 N N . SER A 1 92 ? -0.964 27.158 -4.271 1.00 52.56 92 SER A N 1
ATOM 726 C CA . SER A 1 92 ? -1.845 27.464 -5.400 1.00 52.56 92 SER A CA 1
ATOM 727 C C . SER A 1 92 ? -1.722 28.935 -5.822 1.00 52.56 92 SER A C 1
ATOM 729 O O . SER A 1 92 ? -1.821 29.854 -5.010 1.00 52.56 92 SER A O 1
ATOM 731 N N . ARG A 1 93 ? -1.508 29.185 -7.124 1.00 48.97 93 ARG A N 1
ATOM 732 C CA . ARG A 1 93 ? -1.473 30.554 -7.689 1.00 48.97 93 ARG A CA 1
ATOM 733 C C . ARG A 1 93 ? -2.864 31.132 -7.964 1.00 48.97 93 ARG A C 1
ATOM 735 O O . ARG A 1 93 ? -3.012 32.342 -8.092 1.00 48.97 93 ARG A O 1
ATOM 742 N N . LEU A 1 94 ? -3.881 30.281 -8.063 1.00 48.03 94 LEU A N 1
ATOM 743 C CA . LEU A 1 94 ? -5.259 30.658 -8.361 1.00 48.03 94 LEU A CA 1
ATOM 744 C C . LEU A 1 94 ? -6.077 30.553 -7.072 1.00 48.03 94 LEU A C 1
ATOM 746 O O . LEU A 1 94 ? -6.705 29.538 -6.818 1.00 48.03 94 LEU A O 1
ATOM 750 N N . LYS A 1 95 ? -5.991 31.607 -6.250 1.00 52.34 95 LYS A N 1
ATOM 751 C CA . LYS A 1 95 ? -6.839 31.902 -5.079 1.00 52.34 95 LYS A CA 1
ATOM 752 C C . LYS A 1 95 ? -7.226 30.683 -4.220 1.00 52.34 95 LYS A C 1
ATOM 754 O O . LYS A 1 95 ? -8.324 30.157 -4.362 1.00 52.34 95 LYS A O 1
ATOM 759 N N . GLY A 1 96 ? -6.384 30.318 -3.251 1.00 50.06 96 GLY A N 1
ATOM 760 C CA . GLY A 1 96 ? -6.815 29.340 -2.243 1.00 50.06 96 GLY A CA 1
ATOM 761 C C . GLY A 1 96 ? -5.797 28.812 -1.234 1.00 50.06 96 GLY A C 1
ATOM 762 O O . GLY A 1 96 ? -6.114 27.841 -0.564 1.00 50.06 96 GLY A O 1
ATOM 763 N N . GLY A 1 97 ? -4.606 29.404 -1.095 1.00 59.06 97 GLY A N 1
ATOM 764 C CA . GLY A 1 97 ? -3.623 28.943 -0.102 1.00 59.06 97 GLY A CA 1
ATOM 765 C C . GLY A 1 97 ? -2.964 27.600 -0.450 1.00 59.06 97 GLY A C 1
ATOM 766 O O . GLY A 1 97 ? -2.914 27.210 -1.623 1.00 59.06 97 GLY A O 1
ATOM 767 N N . GLU A 1 98 ? -2.399 26.948 0.569 1.00 54.78 98 GLU A N 1
ATOM 768 C CA . GLU A 1 98 ? -1.704 25.656 0.479 1.00 54.78 98 GLU A CA 1
ATOM 769 C C . GLU A 1 98 ? -2.688 24.521 0.166 1.00 54.78 98 GLU A C 1
ATOM 771 O O . GLU A 1 98 ? -3.672 24.320 0.878 1.00 54.78 98 GLU A O 1
ATOM 776 N N . ILE A 1 99 ? -2.407 23.751 -0.887 1.00 61.69 99 ILE A N 1
ATOM 777 C CA . ILE A 1 99 ? -3.172 22.553 -1.243 1.00 61.69 99 ILE A CA 1
ATOM 778 C C . ILE A 1 99 ? -2.302 21.330 -0.925 1.00 61.69 99 ILE A C 1
ATOM 780 O O . ILE A 1 99 ? -1.146 21.282 -1.357 1.00 61.69 99 ILE A O 1
ATOM 784 N N . PRO A 1 100 ? -2.810 20.336 -0.172 1.00 61.16 100 PRO A N 1
ATOM 785 C CA . PRO A 1 100 ? -2.072 19.102 0.057 1.00 61.16 100 PRO A CA 1
ATOM 786 C C . PRO A 1 100 ? -1.866 18.364 -1.268 1.00 61.16 100 PRO A C 1
ATOM 788 O O . PRO A 1 100 ? -2.816 18.155 -2.023 1.00 61.16 100 PRO A O 1
ATOM 791 N N . THR A 1 101 ? -0.631 17.949 -1.533 1.00 67.62 101 THR A N 1
ATOM 792 C CA . THR A 1 101 ? -0.301 17.107 -2.683 1.00 67.62 101 THR A CA 1
ATOM 793 C C . THR A 1 101 ? -0.260 15.645 -2.280 1.00 67.62 101 THR A C 1
ATOM 795 O O . THR A 1 101 ? 0.150 15.290 -1.168 1.00 67.62 101 THR A O 1
ATOM 798 N N . TYR A 1 102 ? -0.685 14.787 -3.202 1.00 70.62 102 TYR A N 1
ATOM 799 C CA . TYR A 1 102 ? -0.677 13.343 -3.031 1.00 70.62 102 TYR A CA 1
ATOM 800 C C . TYR A 1 102 ? 0.129 12.709 -4.159 1.00 70.62 102 TYR A C 1
ATOM 802 O O . TYR A 1 102 ? -0.069 13.042 -5.327 1.00 70.62 102 TYR A O 1
ATOM 810 N N . SER A 1 103 ? 1.028 11.808 -3.784 1.00 76.00 103 SER A N 1
ATOM 811 C CA . SER A 1 103 ? 1.780 10.957 -4.697 1.00 76.00 103 SER A CA 1
ATOM 812 C C . SER A 1 103 ? 1.066 9.630 -4.872 1.00 76.00 103 SER A C 1
ATOM 814 O O . SER A 1 103 ? 0.438 9.117 -3.938 1.00 76.00 103 SER A O 1
ATOM 816 N N . VAL A 1 104 ? 1.171 9.086 -6.078 1.00 79.88 104 VAL A N 1
ATOM 817 C CA . VAL A 1 104 ? 0.506 7.848 -6.476 1.00 79.88 104 VAL A CA 1
ATOM 818 C C . VAL A 1 104 ? 1.547 6.755 -6.658 1.00 79.88 104 VAL A C 1
ATOM 820 O O . VAL A 1 104 ? 2.586 6.984 -7.260 1.00 79.88 104 VAL A O 1
ATOM 823 N N . TYR A 1 105 ? 1.271 5.561 -6.152 1.00 84.81 105 TYR A N 1
ATOM 824 C CA . TYR A 1 105 ? 2.183 4.423 -6.144 1.00 84.81 105 TYR A CA 1
ATOM 825 C C . TYR A 1 105 ? 1.463 3.189 -6.672 1.00 84.81 105 TYR A C 1
ATOM 827 O O . TYR A 1 105 ? 0.275 2.998 -6.407 1.00 84.81 105 TYR A O 1
ATOM 835 N N . ALA A 1 106 ? 2.187 2.341 -7.390 1.00 85.75 106 ALA A N 1
ATOM 836 C CA . ALA A 1 106 ? 1.706 1.044 -7.835 1.00 85.75 106 ALA A CA 1
ATOM 837 C C . ALA A 1 106 ? 2.391 -0.029 -6.989 1.00 85.75 106 ALA A C 1
ATOM 839 O O . ALA A 1 106 ? 3.615 -0.134 -6.993 1.00 85.75 106 ALA A O 1
ATOM 840 N N . VAL A 1 107 ? 1.614 -0.779 -6.208 1.00 88.19 107 VAL A N 1
ATOM 841 C CA . VAL A 1 107 ? 2.156 -1.735 -5.232 1.00 88.19 107 VAL A CA 1
ATOM 842 C C . VAL A 1 107 ? 1.374 -3.043 -5.236 1.00 88.19 107 VAL A C 1
ATOM 844 O O . VAL A 1 107 ? 0.170 -3.077 -5.485 1.00 88.19 107 VAL A O 1
ATOM 847 N N . ASP A 1 108 ? 2.051 -4.147 -4.930 1.00 89.31 108 ASP A N 1
ATOM 848 C CA . ASP A 1 108 ? 1.401 -5.460 -4.803 1.00 89.31 108 ASP A CA 1
ATOM 849 C C . ASP A 1 108 ? 0.721 -5.666 -3.449 1.00 89.31 108 ASP A C 1
ATOM 851 O O . ASP A 1 108 ? -0.251 -6.417 -3.336 1.00 89.31 108 ASP A O 1
ATOM 855 N N . THR A 1 109 ? 1.235 -5.001 -2.415 1.00 90.12 109 THR A N 1
ATOM 856 C CA . THR A 1 109 ? 0.731 -5.056 -1.041 1.00 90.12 109 THR A CA 1
ATOM 857 C C . THR A 1 109 ? 0.782 -3.666 -0.419 1.00 90.12 109 THR A C 1
ATOM 859 O O . THR A 1 109 ? 1.617 -2.843 -0.790 1.00 90.12 109 THR A O 1
ATOM 862 N N . ALA A 1 110 ? -0.090 -3.398 0.552 1.00 89.62 110 ALA A N 1
ATOM 863 C CA . ALA A 1 110 ? -0.078 -2.117 1.256 1.00 89.62 110 ALA A CA 1
ATOM 864 C C . ALA A 1 110 ? 1.178 -1.913 2.119 1.00 89.62 110 ALA A C 1
ATOM 866 O O . ALA A 1 110 ? 1.622 -0.783 2.289 1.00 89.62 110 ALA A O 1
ATOM 867 N N . GLU A 1 111 ? 1.792 -2.992 2.612 1.00 90.06 111 GLU A N 1
ATOM 868 C CA . GLU A 1 111 ? 3.070 -2.923 3.331 1.00 90.06 111 GLU A CA 1
ATOM 869 C C . GLU A 1 111 ? 4.197 -2.389 2.433 1.00 90.06 111 GLU A C 1
ATOM 871 O O . GLU A 1 111 ? 4.994 -1.561 2.873 1.00 90.06 111 GLU A O 1
ATOM 876 N N . ALA A 1 112 ? 4.225 -2.787 1.154 1.00 88.56 112 ALA A N 1
ATOM 877 C CA . ALA A 1 112 ? 5.257 -2.361 0.208 1.00 88.56 112 ALA A CA 1
ATOM 878 C C . ALA A 1 112 ? 5.302 -0.837 0.002 1.00 88.56 112 ALA A C 1
ATOM 880 O O . ALA A 1 112 ? 6.370 -0.298 -0.277 1.00 88.56 112 ALA A O 1
ATOM 881 N N . LEU A 1 113 ? 4.187 -0.125 0.220 1.00 86.75 113 LEU A N 1
ATOM 882 C CA . LEU A 1 113 ? 4.152 1.341 0.165 1.00 86.75 113 LEU A CA 1
ATOM 883 C C . LEU A 1 113 ? 5.110 2.001 1.171 1.00 86.75 113 LEU A C 1
ATOM 885 O O . LEU A 1 113 ? 5.556 3.130 0.967 1.00 86.75 113 LEU A O 1
ATOM 889 N N . TYR A 1 114 ? 5.392 1.314 2.276 1.00 84.31 114 TYR A N 1
ATOM 890 C CA . TYR A 1 114 ? 6.208 1.813 3.378 1.00 84.31 114 TYR A CA 1
ATOM 891 C C . TYR A 1 114 ? 7.643 1.276 3.357 1.00 84.31 114 TYR A C 1
ATOM 893 O O . TYR A 1 114 ? 8.408 1.561 4.278 1.00 84.31 114 TYR A O 1
ATOM 901 N N . ALA A 1 115 ? 8.025 0.535 2.313 1.00 80.75 115 ALA A N 1
ATOM 902 C CA . ALA A 1 115 ? 9.413 0.158 2.081 1.00 80.75 115 ALA A CA 1
ATOM 903 C C . ALA A 1 115 ? 10.263 1.389 1.707 1.00 80.75 115 ALA A C 1
ATOM 905 O O . ALA A 1 115 ? 9.770 2.320 1.069 1.00 80.75 115 ALA A O 1
ATOM 906 N N . GLU A 1 116 ? 11.550 1.382 2.075 1.00 65.81 116 GLU A N 1
ATOM 907 C CA . GLU A 1 116 ? 12.475 2.501 1.806 1.00 65.81 116 GLU A CA 1
ATOM 908 C C . GLU A 1 116 ? 12.640 2.803 0.301 1.00 65.81 116 GLU A C 1
ATOM 910 O O . GLU A 1 116 ? 12.901 3.945 -0.064 1.00 65.81 116 GLU A O 1
ATOM 915 N N . GLU A 1 117 ? 12.430 1.809 -0.569 1.00 70.75 117 GLU A N 1
ATOM 916 C CA . GLU A 1 117 ? 12.610 1.900 -2.028 1.00 70.75 117 GLU A CA 1
ATOM 917 C C . GLU A 1 117 ? 11.279 1.957 -2.813 1.00 70.75 117 GLU A C 1
ATOM 919 O O . GLU A 1 117 ? 11.223 1.563 -3.975 1.00 70.75 117 GLU A O 1
ATOM 924 N N . CYS A 1 118 ? 10.175 2.406 -2.203 1.00 74.50 118 CYS A N 1
ATOM 925 C CA . CYS A 1 118 ? 8.901 2.518 -2.923 1.00 74.50 118 CYS A CA 1
ATOM 926 C C . CYS A 1 118 ? 8.908 3.722 -3.883 1.00 74.50 118 CYS A C 1
ATOM 928 O O . CYS A 1 118 ? 8.808 4.877 -3.458 1.00 74.50 118 CYS A O 1
ATOM 930 N N . GLU A 1 119 ? 9.022 3.450 -5.184 1.00 77.69 119 GLU A N 1
ATOM 931 C CA . GLU A 1 119 ? 9.016 4.479 -6.223 1.00 77.69 119 GLU A CA 1
ATOM 932 C C . GLU A 1 119 ? 7.593 4.953 -6.548 1.00 77.69 119 GLU A C 1
ATOM 934 O O . GLU A 1 119 ? 6.650 4.168 -6.672 1.00 77.69 119 GLU A O 1
ATOM 939 N N . GLU A 1 120 ? 7.436 6.270 -6.688 1.00 76.19 120 GLU A N 1
ATOM 940 C CA . GLU A 1 120 ? 6.185 6.874 -7.141 1.00 76.19 120 GLU A CA 1
ATOM 941 C C . GLU A 1 120 ? 5.873 6.402 -8.566 1.00 76.19 120 GLU A C 1
ATOM 943 O O . GLU A 1 120 ? 6.713 6.501 -9.464 1.00 76.19 120 GLU A O 1
ATOM 948 N N . ASN A 1 121 ? 4.645 5.928 -8.781 1.00 71.69 121 ASN A N 1
ATOM 949 C CA . ASN A 1 121 ? 4.181 5.512 -10.093 1.00 71.69 121 ASN A CA 1
ATOM 950 C C . ASN A 1 121 ? 4.188 6.724 -11.026 1.00 71.69 121 ASN A C 1
ATOM 952 O O . ASN A 1 121 ? 3.388 7.654 -10.881 1.00 71.69 121 ASN A O 1
ATOM 956 N N . SER A 1 122 ? 5.101 6.698 -11.990 1.00 64.44 122 SER A N 1
ATOM 957 C CA . SER A 1 122 ? 5.268 7.780 -12.944 1.00 64.44 122 SER A CA 1
ATOM 958 C C . SER A 1 122 ? 4.436 7.487 -14.191 1.00 64.44 122 SER A C 1
ATOM 960 O O . SER A 1 122 ? 4.506 6.384 -14.734 1.00 64.44 122 SER A O 1
ATOM 962 N N . PRO A 1 123 ? 3.627 8.443 -14.676 1.00 59.38 123 PRO A N 1
ATOM 963 C CA . PRO A 1 123 ? 2.859 8.216 -15.886 1.00 59.38 123 PRO A CA 1
ATOM 964 C C . PRO A 1 123 ? 3.816 7.999 -17.074 1.00 59.38 123 PRO A C 1
ATOM 966 O O . PRO A 1 123 ? 4.772 8.765 -17.238 1.00 59.38 123 PRO A O 1
ATOM 969 N N . PRO A 1 124 ? 3.565 7.002 -17.941 1.00 53.31 124 PRO A N 1
ATOM 970 C CA . PRO A 1 124 ? 4.443 6.677 -19.070 1.00 53.31 124 PRO A CA 1
ATOM 971 C C . PRO A 1 124 ? 4.591 7.813 -20.102 1.00 53.31 124 PRO A C 1
ATOM 973 O O . PRO A 1 124 ? 5.537 7.831 -20.894 1.00 53.31 124 PRO A O 1
ATOM 976 N N . ALA A 1 125 ? 3.693 8.798 -20.107 1.00 52.34 125 ALA A N 1
ATOM 977 C CA . ALA A 1 125 ? 3.781 9.959 -20.984 1.00 52.34 125 ALA A CA 1
ATOM 978 C C . ALA A 1 125 ? 4.839 10.976 -20.501 1.00 52.34 125 ALA A C 1
ATOM 980 O O . ALA A 1 125 ? 4.535 11.921 -19.775 1.00 52.34 125 ALA A O 1
ATOM 981 N N . ARG A 1 126 ? 6.075 10.844 -21.009 1.00 41.41 126 ARG A N 1
ATOM 982 C CA . ARG A 1 126 ? 7.240 11.735 -20.768 1.00 41.41 126 ARG A CA 1
ATOM 983 C C . ARG A 1 126 ? 7.025 13.245 -21.007 1.00 41.41 126 ARG A C 1
ATOM 985 O O . ARG A 1 126 ? 7.890 14.024 -20.623 1.00 41.41 126 ARG A O 1
ATOM 992 N N . ASN A 1 127 ? 5.923 13.660 -21.637 1.00 40.78 127 ASN A N 1
ATOM 993 C CA . ASN A 1 127 ? 5.653 15.054 -22.024 1.00 40.78 127 ASN A CA 1
ATOM 994 C C . ASN A 1 127 ? 4.447 15.693 -21.325 1.00 40.78 127 ASN A C 1
ATOM 996 O O . ASN A 1 127 ? 4.169 16.868 -21.567 1.00 40.78 127 ASN A O 1
ATOM 1000 N N . LEU A 1 128 ? 3.724 14.970 -20.467 1.00 44.75 128 LEU A N 1
ATOM 1001 C CA . LEU A 1 128 ? 2.732 15.628 -19.629 1.00 44.75 128 LEU A CA 1
ATOM 1002 C C . LEU A 1 128 ? 3.454 16.206 -18.411 1.00 44.75 128 LEU A C 1
ATOM 1004 O O . LEU A 1 128 ? 4.051 15.486 -17.614 1.00 44.75 128 LEU A O 1
ATOM 1008 N N . ASN A 1 129 ? 3.432 17.532 -18.290 1.00 42.91 129 ASN A N 1
ATOM 1009 C CA . ASN A 1 129 ? 3.985 18.233 -17.137 1.00 42.91 129 ASN A CA 1
ATOM 1010 C C . ASN A 1 129 ? 3.414 17.591 -15.857 1.00 42.91 129 ASN A C 1
ATOM 1012 O O . ASN A 1 129 ? 2.197 17.477 -15.742 1.00 42.91 129 ASN A O 1
ATOM 1016 N N . LYS A 1 130 ? 4.244 17.170 -14.893 1.00 43.97 130 LYS A N 1
ATOM 1017 C CA . LYS A 1 130 ? 3.787 16.462 -13.672 1.00 43.97 130 LYS A CA 1
ATOM 1018 C C . LYS A 1 130 ? 2.703 17.258 -12.914 1.00 43.97 130 LYS A C 1
ATOM 1020 O O . LYS A 1 130 ? 1.731 16.693 -12.420 1.00 43.97 130 LYS A O 1
ATOM 1025 N N . ALA A 1 131 ? 2.818 18.590 -12.942 1.00 37.38 131 ALA A N 1
ATOM 1026 C CA . ALA A 1 131 ? 1.835 19.538 -12.411 1.00 37.38 131 ALA A CA 1
ATOM 1027 C C . ALA A 1 131 ? 0.566 19.711 -13.278 1.00 37.38 131 ALA A C 1
ATOM 1029 O O . ALA A 1 131 ? -0.456 20.160 -12.767 1.00 37.38 131 ALA A O 1
ATOM 1030 N N . ALA A 1 132 ? 0.627 19.385 -14.573 1.00 35.69 132 ALA A N 1
ATOM 1031 C CA . ALA A 1 132 ? -0.524 19.340 -15.474 1.00 35.69 132 ALA A CA 1
ATOM 1032 C C . ALA A 1 132 ? -1.280 18.012 -15.330 1.00 35.69 132 ALA A C 1
ATOM 1034 O O . ALA A 1 132 ? -2.478 18.062 -15.144 1.00 35.69 132 ALA A O 1
ATOM 1035 N N . VAL A 1 133 ? -0.608 16.851 -15.252 1.00 40.69 133 VAL A N 1
ATOM 1036 C CA . VAL A 1 133 ? -1.275 15.548 -15.006 1.00 40.69 133 VAL A CA 1
ATOM 1037 C C . VAL A 1 133 ? -2.007 15.534 -13.671 1.00 40.69 133 VAL A C 1
ATOM 1039 O O . VAL A 1 133 ? -3.155 15.117 -13.614 1.00 40.69 133 VAL A O 1
ATOM 1042 N N . SER A 1 134 ? -1.364 16.007 -12.599 1.00 40.91 134 SER A N 1
ATOM 1043 C CA . SER A 1 134 ? -1.969 16.015 -11.261 1.00 40.91 134 SER A CA 1
ATOM 1044 C C . SER A 1 134 ? -3.145 17.004 -11.152 1.00 40.91 134 SER A C 1
ATOM 1046 O O . SER A 1 134 ? -4.121 16.732 -10.456 1.00 40.91 134 SER A O 1
ATOM 1048 N N . ARG A 1 135 ? -3.114 18.121 -11.902 1.00 35.84 135 ARG A N 1
ATOM 1049 C CA . ARG A 1 135 ? -4.257 19.050 -12.020 1.00 35.84 135 ARG A CA 1
ATOM 1050 C C . ARG A 1 135 ? -5.350 18.553 -12.968 1.00 35.84 135 ARG A C 1
ATOM 1052 O O . ARG A 1 135 ? -6.519 18.732 -12.651 1.00 35.84 135 ARG A O 1
ATOM 1059 N N . ASP A 1 136 ? -4.984 17.935 -14.086 1.00 36.62 136 ASP A N 1
ATOM 1060 C CA . ASP A 1 136 ? -5.911 17.472 -15.119 1.00 36.62 136 ASP A CA 1
ATOM 1061 C C . ASP A 1 136 ? -6.639 16.197 -14.676 1.00 36.62 136 ASP A C 1
ATOM 1063 O O . ASP A 1 136 ? -7.845 16.112 -14.861 1.00 36.62 136 ASP A O 1
ATOM 1067 N N . LEU A 1 137 ? -5.989 15.241 -13.995 1.00 40.03 137 LEU A N 1
ATOM 1068 C CA . LEU A 1 137 ? -6.685 14.053 -13.471 1.00 40.03 137 LEU A CA 1
ATOM 1069 C C . LEU A 1 137 ? -7.727 14.398 -12.403 1.00 40.03 137 LEU A C 1
ATOM 1071 O O . LEU A 1 137 ? -8.800 13.802 -12.384 1.00 40.03 137 LEU A O 1
ATOM 1075 N N . ALA A 1 138 ? -7.415 15.354 -11.523 1.00 39.94 138 ALA A N 1
ATOM 1076 C CA . ALA A 1 138 ? -8.356 15.839 -10.516 1.00 39.94 138 ALA A CA 1
ATOM 1077 C C . ALA A 1 138 ? -9.527 16.624 -11.138 1.00 39.94 138 ALA A C 1
ATOM 1079 O O . ALA A 1 138 ? -10.598 16.684 -10.540 1.00 39.94 138 ALA A O 1
ATOM 1080 N N . ALA A 1 139 ? -9.335 17.206 -12.329 1.00 37.53 139 ALA A N 1
ATOM 1081 C CA . ALA A 1 139 ? -10.368 17.910 -13.089 1.00 37.53 139 ALA A CA 1
ATOM 1082 C C . ALA A 1 139 ? -11.209 16.987 -13.993 1.00 37.53 139 ALA A C 1
ATOM 1084 O O . ALA A 1 139 ? -12.304 17.371 -14.391 1.00 37.53 139 ALA A O 1
ATOM 1085 N N . LEU A 1 140 ? -10.713 15.790 -14.324 1.00 44.69 140 LEU A N 1
ATOM 1086 C CA . LEU A 1 140 ? -11.346 14.866 -15.272 1.00 44.69 140 LEU A CA 1
ATOM 1087 C C . LEU A 1 140 ? -12.490 14.023 -14.679 1.00 44.69 140 LEU A C 1
ATOM 1089 O O . LEU A 1 140 ? -13.042 13.215 -15.418 1.00 44.69 140 LEU A O 1
ATOM 1093 N N . GLU A 1 141 ? -12.833 14.186 -13.390 1.00 57.47 141 GLU A N 1
ATOM 1094 C CA . GLU A 1 141 ? -13.886 13.421 -12.682 1.00 57.47 141 GLU A CA 1
ATOM 1095 C C . GLU A 1 141 ? -13.923 11.934 -13.083 1.00 57.47 141 GLU A C 1
ATOM 1097 O O . GLU A 1 141 ? -14.982 11.357 -13.326 1.00 57.47 141 GLU A O 1
ATOM 1102 N N . LEU A 1 142 ? -12.745 11.311 -13.208 1.00 65.06 142 LEU A N 1
ATOM 1103 C CA . LEU A 1 142 ? -12.656 9.944 -13.713 1.00 65.06 142 LEU A CA 1
ATOM 1104 C C . LEU A 1 142 ? -13.403 8.991 -12.768 1.00 65.06 142 LEU A C 1
ATOM 1106 O O . LEU A 1 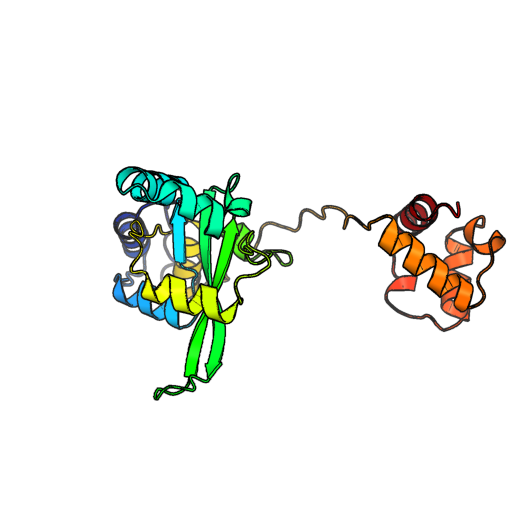142 ? -13.298 9.141 -11.545 1.00 65.06 142 LEU A O 1
ATOM 1110 N N . PRO A 1 143 ? -14.124 7.995 -13.307 1.00 67.38 143 PRO A N 1
ATOM 1111 C CA . PRO A 1 143 ? -14.900 7.043 -12.519 1.00 67.38 143 PRO A CA 1
ATOM 1112 C C . PRO A 1 143 ? -13.965 6.165 -11.679 1.00 67.38 143 PRO A C 1
ATOM 1114 O O . PRO A 1 143 ? -13.443 5.145 -12.136 1.00 67.38 143 PRO A O 1
ATOM 1117 N N . MET A 1 144 ? -13.711 6.562 -10.435 1.00 75.69 144 MET A N 1
ATOM 1118 C CA . MET A 1 144 ? -12.874 5.788 -9.519 1.00 75.69 144 MET A CA 1
ATOM 1119 C C . MET A 1 144 ? -13.735 4.794 -8.729 1.00 75.69 144 MET A C 1
ATOM 1121 O O . MET A 1 144 ? -14.768 5.194 -8.187 1.00 75.69 144 MET A O 1
ATOM 1125 N N . PRO A 1 145 ? -13.327 3.515 -8.632 1.00 83.12 145 PRO A N 1
ATOM 1126 C CA . PRO A 1 145 ? -14.029 2.540 -7.809 1.00 83.12 145 PRO A CA 1
ATOM 1127 C C . PRO A 1 145 ? -13.932 2.899 -6.323 1.00 83.12 145 PRO A C 1
ATOM 1129 O O . PRO A 1 145 ? -13.099 3.712 -5.902 1.00 83.12 145 PRO A O 1
ATOM 1132 N N . GLU A 1 146 ? -14.775 2.262 -5.511 1.00 87.00 146 GLU A N 1
ATOM 1133 C CA . GLU A 1 146 ? -14.697 2.429 -4.063 1.00 87.00 146 GLU A CA 1
ATOM 1134 C C . GLU A 1 146 ? -13.312 2.011 -3.536 1.00 87.00 146 GLU A C 1
ATOM 1136 O O . GLU A 1 146 ? -12.777 0.973 -3.937 1.00 87.00 146 GLU A O 1
ATOM 1141 N N . PRO A 1 147 ? -12.715 2.785 -2.612 1.00 90.00 147 PRO A N 1
ATOM 1142 C CA . PRO A 1 147 ? -11.466 2.386 -1.990 1.00 90.00 147 PRO A CA 1
ATOM 1143 C C . PRO A 1 147 ? -11.602 1.084 -1.193 1.00 90.00 147 PRO A C 1
ATOM 1145 O O . PRO A 1 147 ? -12.664 0.732 -0.673 1.00 90.00 147 PRO A O 1
ATOM 1148 N N . VAL A 1 148 ? -10.473 0.410 -1.018 1.00 92.12 148 VAL A N 1
ATOM 1149 C CA . VAL A 1 148 ? -10.329 -0.729 -0.108 1.00 92.12 148 VAL A CA 1
ATOM 1150 C C . VAL A 1 148 ? -9.575 -0.303 1.147 1.00 92.12 148 VAL A C 1
ATOM 1152 O O . VAL A 1 148 ? -8.851 0.696 1.144 1.00 92.12 148 VAL A O 1
ATOM 1155 N N . LEU A 1 149 ? -9.728 -1.067 2.230 1.00 92.25 149 LEU A N 1
ATOM 1156 C CA . LEU A 1 149 ? -8.916 -0.921 3.436 1.00 92.25 149 LEU A CA 1
ATOM 1157 C C . LEU A 1 149 ? -8.005 -2.144 3.571 1.00 92.25 149 LEU A C 1
ATOM 1159 O O . LEU A 1 149 ? -8.445 -3.168 4.092 1.00 92.25 149 LEU A O 1
ATOM 1163 N N . PRO A 1 150 ? -6.753 -2.093 3.095 1.00 94.00 150 PRO A N 1
ATOM 1164 C CA . PRO A 1 150 ? -5.855 -3.232 3.208 1.00 94.00 150 PRO A CA 1
ATOM 1165 C C . PRO A 1 150 ? -5.559 -3.608 4.661 1.00 94.00 150 PRO A C 1
ATOM 1167 O O . PRO A 1 150 ? -5.535 -2.744 5.544 1.00 94.00 150 PRO A O 1
ATOM 1170 N N . ARG A 1 151 ? -5.262 -4.889 4.908 1.00 90.25 151 ARG A N 1
ATOM 1171 C CA . ARG A 1 151 ? -4.951 -5.414 6.250 1.00 90.25 151 ARG A CA 1
ATOM 1172 C C . ARG A 1 151 ? -3.872 -4.598 6.958 1.00 90.25 151 ARG A C 1
ATOM 1174 O O . ARG A 1 151 ? -4.028 -4.282 8.135 1.00 90.25 151 ARG A O 1
ATOM 1181 N N . TYR A 1 152 ? -2.806 -4.245 6.244 1.00 90.75 152 TYR A N 1
ATOM 1182 C CA . TYR A 1 152 ? -1.695 -3.476 6.802 1.00 90.75 152 TYR A CA 1
ATOM 1183 C C . TYR A 1 152 ? -2.139 -2.099 7.330 1.00 90.75 152 TYR A C 1
ATOM 1185 O O . TYR A 1 152 ? -1.770 -1.705 8.435 1.00 90.75 152 TYR A O 1
ATOM 1193 N N . GLU A 1 153 ? -3.004 -1.384 6.602 1.00 90.94 153 GLU A N 1
ATOM 1194 C CA . GLU A 1 153 ? -3.554 -0.113 7.092 1.00 90.94 153 GLU A CA 1
ATOM 1195 C C . GLU A 1 153 ? -4.493 -0.309 8.275 1.00 90.94 153 GLU A C 1
ATOM 1197 O O . GLU A 1 153 ? -4.441 0.457 9.234 1.00 90.94 153 GLU A O 1
ATOM 1202 N N . ALA A 1 154 ? -5.324 -1.353 8.251 1.00 89.31 154 ALA A N 1
ATOM 1203 C CA . ALA A 1 154 ? -6.190 -1.667 9.381 1.00 89.31 154 ALA A CA 1
ATOM 1204 C C . ALA A 1 154 ? -5.371 -1.962 10.652 1.00 89.31 154 ALA A C 1
ATOM 1206 O O . ALA A 1 154 ? -5.730 -1.505 11.736 1.00 89.31 154 ALA A O 1
ATOM 1207 N N . GLN A 1 155 ? -4.233 -2.651 10.519 1.00 88.50 155 GLN A N 1
ATOM 1208 C CA . GLN A 1 155 ? -3.289 -2.889 11.615 1.00 88.50 155 GLN A CA 1
ATOM 1209 C C . GLN A 1 155 ? -2.630 -1.597 12.106 1.00 88.50 155 GLN A C 1
ATOM 1211 O O . GLN A 1 155 ? -2.516 -1.406 13.314 1.00 88.50 155 GLN A O 1
ATOM 1216 N N . LYS A 1 156 ? -2.248 -0.684 11.203 1.00 88.56 156 LYS A N 1
ATOM 1217 C CA . LYS A 1 156 ? -1.745 0.649 11.577 1.00 88.56 156 LYS A CA 1
ATOM 1218 C C . LYS A 1 156 ? -2.783 1.452 12.357 1.00 88.56 156 LYS A C 1
ATOM 1220 O O . LYS A 1 156 ? -2.457 2.014 13.399 1.00 88.56 156 LYS A O 1
ATOM 1225 N N . ILE A 1 157 ? -4.028 1.477 11.880 1.00 88.19 157 ILE A N 1
ATOM 1226 C CA . ILE A 1 157 ? -5.138 2.162 12.553 1.00 88.19 157 ILE A CA 1
ATOM 1227 C C . ILE A 1 157 ? -5.378 1.546 13.933 1.00 88.19 157 ILE A C 1
ATOM 1229 O O . ILE A 1 157 ? -5.482 2.270 14.918 1.00 88.19 157 ILE A O 1
ATOM 1233 N N . TYR A 1 158 ? -5.409 0.216 14.021 1.00 85.19 158 TYR A N 1
ATOM 1234 C CA . TYR A 1 158 ? -5.558 -0.499 15.283 1.00 85.19 158 TYR A CA 1
ATOM 1235 C C . TYR A 1 158 ? -4.428 -0.161 16.267 1.00 85.19 158 TYR A C 1
ATOM 1237 O O . TYR A 1 158 ? -4.699 0.213 17.407 1.00 85.19 158 TYR A O 1
ATOM 1245 N N . ALA A 1 159 ? -3.169 -0.217 15.824 1.00 84.88 159 ALA A N 1
ATOM 1246 C CA . ALA A 1 159 ? -2.025 0.121 16.663 1.00 84.88 159 ALA A CA 1
ATOM 1247 C C . ALA A 1 159 ? -2.098 1.569 17.170 1.00 84.88 159 ALA A C 1
ATOM 1249 O O . ALA A 1 159 ? -1.933 1.814 18.363 1.00 84.88 159 ALA A O 1
ATOM 1250 N N . MET A 1 160 ? -2.443 2.510 16.288 1.00 85.69 160 MET A N 1
ATOM 1251 C CA . MET A 1 160 ? -2.630 3.919 16.632 1.00 85.69 160 MET A CA 1
ATOM 1252 C C . MET A 1 160 ? -3.735 4.125 17.679 1.00 85.69 160 MET A C 1
ATOM 1254 O O . MET A 1 160 ? -3.514 4.827 18.663 1.00 85.69 160 MET A O 1
ATOM 1258 N N . ILE A 1 161 ? -4.911 3.516 17.490 1.00 82.88 161 ILE A N 1
ATOM 1259 C CA . ILE A 1 161 ? -6.061 3.657 18.401 1.00 82.88 161 ILE A CA 1
ATOM 1260 C C . ILE A 1 161 ? -5.733 3.118 19.798 1.00 82.88 161 ILE A C 1
ATOM 1262 O O . ILE A 1 161 ? -6.125 3.714 20.802 1.00 82.88 161 ILE A O 1
ATOM 1266 N N . HIS A 1 162 ? -5.009 2.000 19.866 1.00 79.50 162 HIS A N 1
ATOM 1267 C CA . HIS A 1 162 ? -4.720 1.304 21.122 1.00 79.50 162 HIS A CA 1
ATOM 1268 C C . HIS A 1 162 ? -3.377 1.689 21.752 1.00 79.50 162 HIS A C 1
ATOM 1270 O O . HIS A 1 162 ? -3.020 1.153 22.799 1.00 79.50 162 HIS A O 1
ATOM 1276 N N . GLY A 1 163 ? -2.639 2.630 21.152 1.00 78.56 163 GLY A N 1
ATOM 1277 C CA . GLY A 1 163 ? -1.324 3.060 21.637 1.00 78.56 163 GLY A CA 1
ATOM 1278 C C . GLY A 1 163 ? -0.268 1.951 21.592 1.00 78.56 163 GLY A C 1
ATOM 1279 O O . GLY A 1 163 ? 0.632 1.926 22.429 1.00 78.56 163 GLY A O 1
ATOM 1280 N N . LEU A 1 164 ? -0.403 1.016 20.651 1.00 79.31 164 LEU A N 1
ATOM 1281 C CA . LEU A 1 164 ? 0.555 -0.059 20.411 1.00 79.31 164 LEU A CA 1
ATOM 1282 C C . LEU A 1 164 ? 1.638 0.417 19.438 1.00 79.31 164 LEU A C 1
ATOM 1284 O O . LEU A 1 164 ? 1.418 1.330 18.638 1.00 79.31 164 LEU A O 1
ATOM 1288 N N . SER A 1 165 ? 2.800 -0.235 19.464 1.00 72.81 165 SER A N 1
ATOM 1289 C CA . SER A 1 165 ? 3.789 -0.057 18.402 1.00 72.81 165 SER A CA 1
ATOM 1290 C C . SER A 1 165 ? 3.166 -0.406 17.049 1.00 72.81 165 SER A C 1
ATOM 1292 O O . SER A 1 165 ? 2.398 -1.366 16.940 1.00 72.81 165 SER A O 1
ATOM 1294 N N . ALA A 1 166 ? 3.492 0.383 16.023 1.00 63.97 166 ALA A N 1
ATOM 1295 C CA . ALA A 1 166 ? 3.111 0.083 14.646 1.00 63.97 166 ALA A CA 1
ATOM 1296 C C . ALA A 1 166 ? 3.549 -1.348 14.277 1.00 63.97 166 ALA A C 1
ATOM 1298 O O . ALA A 1 166 ? 4.548 -1.819 14.832 1.00 63.97 166 ALA A O 1
ATOM 1299 N N . PRO A 1 167 ? 2.826 -2.040 13.373 1.00 60.31 167 PRO A N 1
ATOM 1300 C CA . PRO A 1 167 ? 3.236 -3.365 12.921 1.00 60.31 167 PRO A CA 1
ATOM 1301 C C . PRO A 1 167 ? 4.703 -3.311 12.490 1.00 60.31 167 PRO A C 1
ATOM 1303 O O . PRO A 1 167 ? 5.063 -2.481 11.651 1.00 60.31 167 PRO A O 1
ATOM 1306 N N . GLU A 1 168 ? 5.548 -4.138 13.119 1.00 49.12 168 GLU A N 1
ATOM 1307 C CA . GLU A 1 168 ? 6.940 -4.292 12.707 1.00 49.12 168 GLU A CA 1
ATOM 1308 C C . GLU A 1 168 ? 6.922 -4.606 11.213 1.00 49.12 168 GLU A C 1
ATOM 1310 O O . GLU A 1 168 ? 6.321 -5.597 10.792 1.00 49.12 168 GLU A O 1
ATOM 1315 N N . THR A 1 169 ? 7.538 -3.741 10.403 1.00 46.44 169 THR A N 1
ATOM 1316 C CA . THR A 1 169 ? 7.905 -4.123 9.044 1.00 46.44 169 THR A CA 1
ATOM 1317 C C . THR A 1 169 ? 8.673 -5.428 9.170 1.00 46.44 169 THR A C 1
ATOM 1319 O O . THR A 1 169 ? 9.587 -5.523 9.997 1.00 46.44 169 THR A O 1
ATOM 1322 N N . ALA A 1 170 ? 8.245 -6.457 8.433 1.00 36.69 170 ALA A N 1
ATOM 1323 C CA . ALA A 1 170 ? 8.838 -7.783 8.539 1.00 36.69 170 ALA A CA 1
ATOM 1324 C C . ALA A 1 170 ? 10.378 -7.675 8.558 1.00 36.69 170 ALA A C 1
ATOM 1326 O O . ALA A 1 170 ? 10.935 -6.844 7.828 1.00 36.69 170 ALA A O 1
ATOM 1327 N N . PRO A 1 171 ? 11.085 -8.471 9.388 1.00 32.94 171 PRO A N 1
ATOM 1328 C CA . PRO A 1 171 ? 12.522 -8.333 9.560 1.00 32.94 171 PRO A CA 1
ATOM 1329 C C . PRO A 1 171 ? 13.183 -8.339 8.191 1.00 32.94 171 PRO A C 1
ATOM 1331 O O . PRO A 1 171 ? 12.980 -9.273 7.411 1.00 32.94 171 PRO A O 1
ATOM 1334 N N . LYS A 1 172 ? 13.932 -7.259 7.921 1.00 40.62 172 LYS A N 1
ATOM 1335 C CA . LYS A 1 172 ? 14.728 -7.018 6.716 1.00 40.62 172 LYS A CA 1
ATOM 1336 C C . LYS A 1 172 ? 15.212 -8.349 6.144 1.00 40.62 172 LYS A C 1
ATOM 1338 O O . LYS A 1 172 ? 16.225 -8.888 6.593 1.00 40.62 172 LYS A O 1
ATOM 1343 N N . LYS A 1 173 ? 14.545 -8.860 5.104 1.00 30.66 173 LYS A N 1
ATOM 1344 C CA . LYS A 1 173 ? 15.273 -9.671 4.135 1.00 30.66 173 LYS A CA 1
ATOM 1345 C C . LYS A 1 173 ? 16.269 -8.689 3.549 1.00 30.66 173 LYS A C 1
ATOM 1347 O O . LYS A 1 173 ? 15.899 -7.847 2.742 1.00 30.66 173 LYS A O 1
ATOM 1352 N N . GLN A 1 174 ? 17.508 -8.747 4.031 1.00 33.72 174 GLN A N 1
ATOM 1353 C CA . GLN A 1 174 ? 18.655 -8.205 3.324 1.00 33.72 174 GLN A CA 1
ATOM 1354 C C . GLN A 1 174 ? 18.701 -8.919 1.973 1.00 33.72 174 GLN A C 1
ATOM 1356 O O . GLN A 1 174 ? 19.398 -9.913 1.784 1.00 33.72 174 GLN A O 1
ATOM 1361 N N . THR A 1 175 ? 17.896 -8.450 1.028 1.00 34.34 175 THR A N 1
ATOM 1362 C CA . THR A 1 175 ? 18.211 -8.594 -0.377 1.00 34.34 175 THR A CA 1
ATOM 1363 C C . THR A 1 175 ? 19.515 -7.823 -0.534 1.00 34.34 175 THR A C 1
ATOM 1365 O O . THR A 1 175 ? 19.544 -6.643 -0.185 1.00 34.34 175 THR A O 1
ATOM 1368 N N . PRO A 1 176 ? 20.623 -8.465 -0.939 1.00 38.56 176 PRO A N 1
ATOM 1369 C CA . PRO A 1 176 ? 21.876 -7.750 -1.108 1.00 38.56 176 PRO A CA 1
ATOM 1370 C C . PRO A 1 176 ? 21.620 -6.619 -2.103 1.00 38.56 176 PRO A C 1
ATOM 1372 O O . PRO A 1 176 ? 21.215 -6.905 -3.234 1.00 38.56 176 PRO A O 1
ATOM 1375 N N . GLU A 1 177 ? 21.804 -5.368 -1.662 1.00 43.22 177 GLU A N 1
ATOM 1376 C CA . GLU A 1 177 ? 21.696 -4.170 -2.499 1.00 43.22 177 GLU A CA 1
ATOM 1377 C C . GLU A 1 177 ? 22.341 -4.473 -3.854 1.00 43.22 177 GLU A C 1
ATOM 1379 O O . GLU A 1 177 ? 23.532 -4.805 -3.956 1.00 43.22 177 GLU A O 1
ATOM 1384 N N . ARG A 1 178 ? 21.529 -4.464 -4.917 1.00 47.53 178 ARG A N 1
ATOM 1385 C CA . ARG A 1 178 ? 21.988 -4.793 -6.267 1.00 47.53 178 ARG A CA 1
ATOM 1386 C C . ARG A 1 178 ? 22.809 -3.621 -6.793 1.00 47.53 178 ARG A C 1
ATOM 1388 O O . ARG A 1 178 ? 22.344 -2.828 -7.598 1.00 47.53 178 ARG A O 1
ATOM 1395 N N . VAL A 1 179 ? 24.075 -3.554 -6.393 1.00 58.59 179 VAL A N 1
ATOM 1396 C CA . VAL A 1 179 ? 25.013 -2.585 -6.965 1.00 58.59 179 VAL A CA 1
ATOM 1397 C C . VAL A 1 179 ? 25.186 -2.890 -8.451 1.00 58.59 179 VAL A C 1
ATOM 1399 O O . VAL A 1 179 ? 25.582 -4.000 -8.840 1.00 58.59 179 VAL A O 1
ATOM 1402 N N . THR A 1 180 ? 24.833 -1.920 -9.288 1.00 68.06 180 THR A N 1
ATOM 1403 C CA . THR A 1 180 ? 24.888 -2.028 -10.749 1.00 68.06 180 THR A CA 1
ATOM 1404 C C . THR A 1 180 ? 26.334 -1.929 -11.249 1.00 68.06 180 THR A C 1
ATOM 1406 O O . THR A 1 180 ? 27.214 -1.387 -10.575 1.00 68.06 180 THR A O 1
ATOM 1409 N N . ALA A 1 181 ? 26.607 -2.447 -12.451 1.00 69.75 181 ALA A N 1
ATOM 1410 C CA . ALA A 1 181 ? 27.941 -2.363 -13.055 1.00 69.75 181 ALA A CA 1
ATOM 1411 C C . ALA A 1 181 ? 28.392 -0.907 -13.288 1.00 69.75 181 ALA A C 1
ATOM 1413 O O . ALA A 1 181 ? 29.577 -0.608 -13.180 1.00 69.75 181 ALA A O 1
ATOM 1414 N N . VAL A 1 182 ? 27.448 0.005 -13.547 1.00 66.44 182 VAL A N 1
ATOM 1415 C CA . VAL A 1 182 ? 27.715 1.442 -13.728 1.00 66.44 182 VAL A CA 1
ATOM 1416 C C . VAL A 1 182 ? 28.183 2.080 -12.419 1.00 66.44 182 VAL A C 1
ATOM 1418 O O . VAL A 1 182 ? 29.212 2.749 -12.403 1.00 66.44 182 VAL A O 1
ATOM 1421 N N . GLN A 1 183 ? 27.504 1.796 -11.303 1.00 70.56 183 GLN A N 1
ATOM 1422 C CA . GLN A 1 183 ? 27.921 2.265 -9.974 1.00 70.56 183 GLN A CA 1
ATOM 1423 C C . GLN A 1 183 ? 29.285 1.691 -9.572 1.00 70.56 183 GLN A C 1
ATOM 1425 O O . GLN A 1 183 ? 30.132 2.409 -9.051 1.00 70.56 183 GLN A O 1
ATOM 1430 N N . SER A 1 184 ? 29.530 0.410 -9.869 1.00 76.50 184 SER A N 1
ATOM 1431 C CA . SER A 1 184 ? 30.830 -0.220 -9.603 1.00 76.50 184 SER A CA 1
ATOM 1432 C C . SER A 1 184 ? 31.968 0.443 -10.391 1.00 76.50 184 SER A C 1
ATOM 1434 O O . SER A 1 184 ? 33.041 0.664 -9.833 1.00 76.50 184 SER A O 1
ATOM 1436 N N . LYS A 1 185 ? 31.741 0.811 -11.660 1.00 75.19 185 LYS A N 1
ATOM 1437 C CA . LYS A 1 185 ? 32.724 1.548 -12.474 1.00 75.19 185 LYS A CA 1
ATOM 1438 C C . LYS A 1 185 ? 32.989 2.950 -11.932 1.00 75.19 185 LYS A C 1
ATOM 1440 O O . LYS A 1 185 ? 34.149 3.304 -11.769 1.00 75.19 185 LYS A O 1
ATOM 1445 N N . ALA A 1 186 ? 31.942 3.691 -11.571 1.00 69.62 186 ALA A N 1
ATOM 1446 C CA . ALA A 1 186 ? 32.078 5.032 -11.000 1.00 69.62 186 ALA A CA 1
ATOM 1447 C C . ALA A 1 186 ? 32.902 5.029 -9.697 1.00 69.62 186 ALA A C 1
ATOM 1449 O O . ALA A 1 186 ? 33.755 5.890 -9.492 1.00 69.62 186 ALA A O 1
ATOM 1450 N N . ILE A 1 187 ? 32.708 4.019 -8.839 1.00 77.06 187 ILE A N 1
ATOM 1451 C CA . ILE A 1 187 ? 33.515 3.842 -7.621 1.00 77.06 187 ILE A CA 1
ATOM 1452 C C . ILE A 1 187 ? 34.988 3.594 -7.977 1.00 77.06 187 ILE A C 1
ATOM 1454 O O . ILE A 1 187 ? 35.873 4.201 -7.381 1.00 77.06 187 ILE A O 1
ATOM 1458 N N . VAL A 1 188 ? 35.273 2.733 -8.957 1.00 80.12 188 VAL A N 1
ATOM 1459 C CA . VAL A 1 188 ? 36.652 2.430 -9.379 1.00 80.12 188 VAL A CA 1
ATOM 1460 C C . VAL A 1 188 ? 37.335 3.626 -10.047 1.00 80.12 188 VAL A C 1
ATOM 1462 O O . VAL A 1 188 ? 38.519 3.863 -9.806 1.00 80.12 188 VAL A O 1
ATOM 1465 N N . GLU A 1 189 ? 36.615 4.409 -10.846 1.00 77.00 189 GLU A N 1
ATOM 1466 C CA . GLU A 1 189 ? 37.125 5.655 -11.430 1.00 77.00 189 GLU A CA 1
ATOM 1467 C C . GLU A 1 189 ? 37.506 6.657 -10.337 1.00 77.00 189 GLU A C 1
ATOM 1469 O O . GLU A 1 189 ? 38.605 7.213 -10.366 1.00 77.00 189 GLU A O 1
ATOM 1474 N N . LEU A 1 190 ? 36.658 6.808 -9.316 1.00 78.25 190 LEU A N 1
ATOM 1475 C CA . LEU A 1 190 ? 36.926 7.672 -8.170 1.00 78.25 190 LEU A CA 1
ATOM 1476 C C . LEU A 1 190 ? 38.146 7.196 -7.363 1.00 78.25 190 LEU A C 1
ATOM 1478 O O . LEU A 1 190 ? 39.019 7.995 -7.028 1.00 78.25 190 LEU A O 1
ATOM 1482 N N . LEU A 1 191 ? 38.265 5.891 -7.096 1.00 81.00 191 LEU A N 1
ATOM 1483 C CA . LEU A 1 191 ? 39.451 5.327 -6.441 1.00 81.00 191 LEU A CA 1
ATOM 1484 C C . LEU A 1 191 ? 40.718 5.561 -7.275 1.00 81.00 191 LEU A C 1
ATOM 1486 O O . LEU A 1 191 ? 41.756 5.947 -6.739 1.00 81.00 191 LEU A O 1
ATOM 1490 N N . THR A 1 192 ? 40.634 5.417 -8.593 1.00 81.75 192 THR A N 1
ATOM 1491 C CA . THR A 1 192 ? 41.771 5.659 -9.490 1.00 81.75 192 THR A CA 1
ATOM 1492 C C . THR A 1 192 ? 42.180 7.134 -9.478 1.00 81.75 192 THR A C 1
ATOM 1494 O O . THR A 1 192 ? 43.368 7.436 -9.373 1.00 81.75 192 THR A O 1
ATOM 1497 N N . ALA A 1 193 ? 41.213 8.057 -9.468 1.00 76.88 193 ALA A N 1
ATOM 1498 C CA . ALA A 1 193 ? 41.459 9.492 -9.306 1.00 76.88 193 ALA A CA 1
ATOM 1499 C C . ALA A 1 193 ? 42.124 9.823 -7.957 1.00 76.88 193 ALA A C 1
ATOM 1501 O O . ALA A 1 193 ? 42.965 10.716 -7.871 1.00 76.88 193 ALA A O 1
ATOM 1502 N N . HIS A 1 194 ? 41.829 9.044 -6.914 1.00 75.19 194 HIS A N 1
ATOM 1503 C CA . HIS A 1 194 ? 42.513 9.114 -5.623 1.00 75.19 194 HIS A CA 1
ATOM 1504 C C . HIS A 1 194 ? 43.861 8.376 -5.588 1.00 75.19 194 HIS A C 1
ATOM 1506 O O . HIS A 1 194 ? 44.465 8.254 -4.520 1.00 75.19 194 HIS A O 1
ATOM 1512 N N . GLY A 1 195 ? 44.388 7.916 -6.725 1.00 79.69 195 GLY A N 1
ATOM 1513 C CA . GLY A 1 195 ? 45.725 7.335 -6.859 1.00 79.69 195 GLY A CA 1
ATOM 1514 C C . GLY A 1 195 ? 45.829 5.874 -6.418 1.00 79.69 195 GLY A C 1
ATOM 1515 O O . GLY A 1 195 ? 46.869 5.480 -5.881 1.00 79.69 195 GLY A O 1
ATOM 1516 N N . PHE A 1 196 ? 44.751 5.103 -6.575 1.00 84.81 196 PHE A N 1
ATOM 1517 C CA . PHE A 1 196 ? 44.780 3.639 -6.549 1.00 84.81 196 PHE A CA 1
ATOM 1518 C C . PHE A 1 196 ? 45.106 3.100 -7.949 1.00 84.81 196 PHE A C 1
ATOM 1520 O O . PHE A 1 196 ? 44.699 3.677 -8.955 1.00 84.81 196 PHE A O 1
ATOM 1527 N N . THR A 1 197 ? 45.869 2.013 -8.020 1.00 86.81 197 THR A N 1
ATOM 1528 C CA . THR A 1 197 ? 46.375 1.428 -9.268 1.00 86.81 197 THR A CA 1
ATOM 1529 C C . THR A 1 197 ? 45.749 0.063 -9.547 1.00 86.81 197 THR A C 1
ATOM 1531 O O . THR A 1 197 ? 45.127 -0.554 -8.682 1.00 86.81 197 THR A O 1
ATOM 1534 N N . ALA A 1 198 ? 45.954 -0.449 -10.763 1.00 84.12 198 ALA A N 1
ATOM 1535 C CA . ALA A 1 198 ? 45.509 -1.791 -11.142 1.00 84.12 198 ALA A CA 1
ATOM 1536 C C . ALA A 1 198 ? 46.0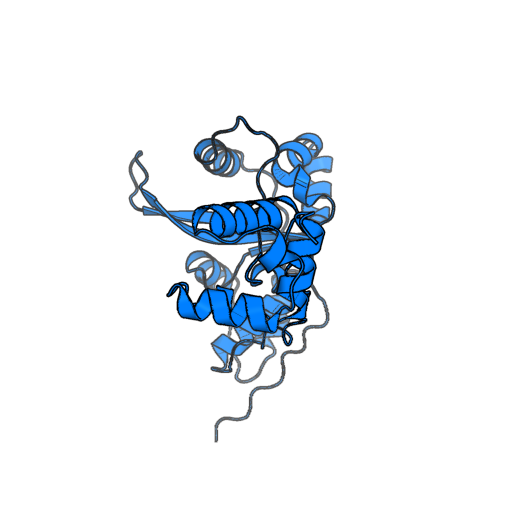55 -2.892 -10.210 1.00 84.12 198 ALA A C 1
ATOM 1538 O O . ALA A 1 198 ? 45.359 -3.875 -9.946 1.00 84.12 198 ALA A O 1
ATOM 1539 N N . ASP A 1 199 ? 47.263 -2.710 -9.671 1.00 83.38 199 ASP A N 1
ATOM 1540 C CA . ASP A 1 199 ? 47.871 -3.649 -8.726 1.00 83.38 199 ASP A CA 1
ATOM 1541 C C . ASP A 1 199 ? 47.139 -3.657 -7.377 1.00 83.38 199 ASP A C 1
ATOM 1543 O O . ASP A 1 199 ? 46.976 -4.717 -6.770 1.00 83.38 199 ASP A O 1
ATOM 1547 N N . ASP A 1 200 ? 46.609 -2.510 -6.941 1.00 83.62 200 ASP A N 1
ATOM 1548 C CA . ASP A 1 200 ? 45.803 -2.430 -5.719 1.00 83.62 200 ASP A CA 1
ATOM 1549 C C . ASP A 1 200 ? 44.481 -3.207 -5.858 1.00 83.62 200 ASP A C 1
ATOM 1551 O O . ASP A 1 200 ? 44.030 -3.840 -4.902 1.00 83.62 200 ASP A O 1
ATOM 1555 N N . TYR A 1 201 ? 43.866 -3.206 -7.048 1.00 85.19 201 TYR A N 1
ATOM 1556 C CA . TYR A 1 201 ? 42.603 -3.914 -7.313 1.00 85.19 201 TYR A CA 1
ATOM 1557 C C . TYR A 1 201 ? 42.781 -5.435 -7.442 1.00 85.19 201 TYR A C 1
ATOM 1559 O O . TYR A 1 201 ? 41.904 -6.210 -7.032 1.00 85.19 201 TYR A O 1
ATOM 1567 N N . LYS A 1 202 ? 43.933 -5.866 -7.970 1.00 82.75 202 LYS A N 1
ATOM 1568 C CA . LYS A 1 202 ? 44.322 -7.281 -8.087 1.00 82.75 202 LYS A CA 1
ATOM 1569 C C . LYS A 1 202 ? 44.885 -7.858 -6.786 1.00 82.75 202 LYS A C 1
ATOM 1571 O O . LYS A 1 202 ? 44.852 -9.075 -6.597 1.00 82.75 202 LYS A O 1
ATOM 1576 N N . GLY A 1 203 ? 45.354 -7.001 -5.880 1.00 81.88 203 GLY A N 1
ATOM 1577 C CA . GLY A 1 203 ? 45.854 -7.365 -4.560 1.00 81.88 203 GLY A CA 1
ATOM 1578 C C . GLY A 1 203 ? 44.796 -7.943 -3.609 1.00 81.88 203 GLY A C 1
ATOM 1579 O O . GLY A 1 203 ? 43.643 -8.240 -3.959 1.00 81.88 203 GLY A O 1
ATOM 1580 N N . THR A 1 204 ? 45.196 -8.142 -2.354 1.00 85.12 204 THR A N 1
ATOM 1581 C CA . THR A 1 204 ? 44.290 -8.654 -1.320 1.00 85.12 204 THR A CA 1
ATOM 1582 C C . THR A 1 204 ? 43.333 -7.553 -0.854 1.00 85.12 204 THR A C 1
ATOM 1584 O O . THR A 1 204 ? 43.719 -6.401 -0.665 1.00 85.12 204 THR A O 1
ATOM 1587 N N . ILE A 1 205 ? 42.063 -7.909 -0.640 1.00 84.06 205 ILE A N 1
ATOM 1588 C CA . ILE A 1 205 ? 41.030 -6.968 -0.177 1.00 84.06 205 ILE A CA 1
ATOM 1589 C C . ILE A 1 205 ? 41.401 -6.277 1.151 1.00 84.06 205 ILE A C 1
ATOM 1591 O O . ILE A 1 205 ? 41.227 -5.062 1.236 1.00 84.06 205 ILE A O 1
ATOM 1595 N N . PRO A 1 206 ? 41.990 -6.969 2.150 1.00 83.12 206 PRO A N 1
ATOM 1596 C CA . PRO A 1 206 ? 42.464 -6.307 3.366 1.00 83.12 206 PRO A CA 1
ATOM 1597 C C . PRO A 1 206 ? 43.548 -5.247 3.113 1.00 83.12 206 PRO A C 1
ATOM 1599 O O . PRO A 1 206 ? 43.540 -4.203 3.762 1.00 83.12 206 PRO A O 1
ATOM 1602 N N . ALA A 1 207 ? 44.458 -5.469 2.155 1.00 83.31 207 ALA A N 1
ATOM 1603 C CA . ALA A 1 207 ? 45.484 -4.483 1.807 1.00 83.31 207 ALA A CA 1
ATOM 1604 C C . ALA A 1 207 ? 44.872 -3.244 1.132 1.00 83.31 207 ALA A C 1
ATOM 1606 O O . ALA A 1 207 ? 45.257 -2.115 1.444 1.00 83.31 207 ALA A O 1
ATOM 1607 N N . LEU A 1 208 ? 43.869 -3.446 0.269 1.00 82.44 208 LEU A N 1
ATOM 1608 C CA . LEU A 1 208 ? 43.101 -2.364 -0.348 1.00 82.44 208 LEU A CA 1
ATOM 1609 C C . LEU A 1 208 ? 42.350 -1.534 0.706 1.00 82.44 208 LEU A C 1
ATOM 1611 O O . LEU A 1 208 ? 42.450 -0.308 0.702 1.00 82.44 208 LEU A O 1
ATOM 1615 N N . GLN A 1 209 ? 41.669 -2.187 1.654 1.00 82.06 209 GLN A N 1
ATOM 1616 C CA . GLN A 1 209 ? 40.988 -1.525 2.775 1.00 82.06 209 GLN A CA 1
ATOM 1617 C C . GLN A 1 209 ? 41.965 -0.735 3.654 1.00 82.06 209 GLN A C 1
ATOM 1619 O O . GLN A 1 209 ? 41.705 0.418 3.984 1.00 82.06 209 GLN A O 1
ATOM 1624 N N . GLN A 1 210 ? 43.134 -1.298 3.962 1.00 82.25 210 GLN A N 1
ATOM 1625 C CA . GLN A 1 210 ? 44.155 -0.592 4.732 1.00 82.25 210 GLN A CA 1
ATOM 1626 C C . GLN A 1 210 ? 44.691 0.643 3.989 1.00 82.25 210 GLN A C 1
ATOM 1628 O O . GLN A 1 210 ? 44.954 1.676 4.607 1.00 82.25 210 GLN A O 1
ATOM 1633 N N . LYS A 1 211 ? 44.840 0.566 2.660 1.00 81.38 211 LYS A N 1
ATOM 1634 C CA . LYS A 1 211 ? 45.253 1.704 1.827 1.00 81.38 211 LYS A CA 1
ATOM 1635 C C . LYS A 1 211 ? 44.167 2.784 1.750 1.00 81.38 211 LYS A C 1
ATOM 1637 O O . LYS A 1 211 ? 44.510 3.962 1.836 1.00 81.38 211 LYS A O 1
ATOM 1642 N N . LEU A 1 212 ? 42.887 2.401 1.672 1.00 80.31 212 LEU A N 1
ATOM 1643 C CA . LEU A 1 212 ? 41.736 3.312 1.807 1.00 80.31 212 LEU A CA 1
ATOM 1644 C C . LEU A 1 212 ? 41.797 4.083 3.126 1.00 80.31 212 LEU A C 1
ATOM 1646 O O . LEU A 1 212 ? 41.735 5.312 3.111 1.00 80.31 212 LEU A O 1
ATOM 1650 N N . THR A 1 213 ? 42.042 3.379 4.236 1.00 77.56 213 THR A N 1
ATOM 1651 C CA . THR A 1 213 ? 42.173 4.008 5.555 1.00 77.56 213 THR A CA 1
ATOM 1652 C C . THR A 1 213 ? 43.358 4.976 5.627 1.00 77.56 213 THR A C 1
ATOM 1654 O O . THR A 1 213 ? 43.249 6.087 6.143 1.00 77.56 213 THR A O 1
ATOM 1657 N N . ARG A 1 214 ? 44.513 4.589 5.071 1.00 79.62 214 ARG A N 1
ATOM 1658 C CA . ARG A 1 214 ? 45.726 5.429 5.060 1.00 79.62 214 ARG A CA 1
ATOM 1659 C C . ARG A 1 214 ? 45.590 6.686 4.198 1.00 79.62 214 ARG A C 1
ATOM 1661 O O . ARG A 1 214 ? 46.244 7.678 4.498 1.00 79.62 214 ARG A O 1
ATOM 1668 N N . LYS A 1 215 ? 44.761 6.664 3.146 1.00 74.62 215 LYS A N 1
ATOM 1669 C CA . LYS A 1 215 ? 44.474 7.841 2.305 1.00 74.62 215 LYS A CA 1
ATOM 1670 C C . LYS A 1 215 ? 43.430 8.788 2.905 1.00 74.62 215 LYS A C 1
ATOM 1672 O O . LYS A 1 215 ? 43.097 9.784 2.272 1.00 74.62 215 LYS A O 1
ATOM 1677 N N . GLY A 1 216 ? 42.922 8.498 4.105 1.00 64.19 216 GLY A N 1
ATOM 1678 C CA . GLY A 1 216 ? 41.933 9.342 4.772 1.00 64.19 216 GLY A CA 1
ATOM 1679 C C . GLY A 1 216 ? 40.543 9.282 4.138 1.00 64.19 216 GLY A C 1
ATOM 1680 O O . GLY A 1 216 ? 39.697 10.100 4.481 1.00 64.19 216 GLY A O 1
ATOM 1681 N N . LEU A 1 217 ? 40.272 8.299 3.267 1.00 67.12 217 LEU A N 1
ATOM 1682 C CA . LEU A 1 217 ? 38.937 8.014 2.718 1.00 67.12 217 LEU A CA 1
ATOM 1683 C C . LEU A 1 217 ? 38.074 7.261 3.753 1.00 67.12 217 LEU A C 1
ATOM 1685 O O . LEU A 1 217 ? 37.387 6.288 3.439 1.00 67.12 217 LEU A O 1
ATOM 1689 N N . ASN A 1 218 ? 38.172 7.684 5.013 1.00 58.47 218 ASN A N 1
ATOM 1690 C CA . ASN A 1 218 ? 37.586 7.023 6.169 1.00 58.47 218 ASN A CA 1
ATOM 1691 C C . ASN A 1 218 ? 36.085 7.321 6.200 1.00 58.47 218 ASN A C 1
ATOM 1693 O O . ASN A 1 218 ? 35.679 8.480 6.249 1.00 58.47 218 ASN A O 1
ATOM 1697 N N . GLY A 1 219 ? 35.266 6.271 6.150 1.00 61.50 219 GLY A N 1
ATOM 1698 C CA . GLY A 1 219 ? 33.808 6.378 6.075 1.00 61.50 219 GLY A CA 1
ATOM 1699 C C . GLY A 1 219 ? 33.168 5.120 5.487 1.00 61.50 219 GLY A C 1
ATOM 1700 O O . GLY A 1 219 ? 33.730 4.025 5.584 1.00 61.50 219 GLY A O 1
ATOM 1701 N N . THR A 1 220 ? 32.015 5.281 4.832 1.00 57.47 220 THR A N 1
ATOM 1702 C CA . THR A 1 220 ? 31.170 4.193 4.305 1.00 57.47 220 THR A CA 1
ATOM 1703 C C . THR A 1 220 ? 31.940 3.166 3.466 1.00 57.47 220 THR A C 1
ATOM 1705 O O . THR A 1 220 ? 31.683 1.976 3.584 1.00 57.47 220 THR A O 1
ATOM 1708 N N . LEU A 1 221 ? 32.941 3.583 2.679 1.00 57.56 221 LEU A N 1
ATOM 1709 C CA . LEU A 1 221 ? 33.766 2.701 1.834 1.00 57.56 221 LEU A CA 1
ATOM 1710 C C . LEU A 1 221 ? 34.693 1.754 2.617 1.00 57.56 221 LEU A C 1
ATOM 1712 O O . LEU A 1 221 ? 34.937 0.635 2.173 1.00 57.56 221 LEU A O 1
ATOM 1716 N N . THR A 1 222 ? 35.200 2.170 3.780 1.00 61.81 222 THR A N 1
ATOM 1717 C CA . THR A 1 222 ? 36.047 1.318 4.639 1.00 61.81 222 THR A CA 1
ATOM 1718 C C . THR A 1 222 ? 35.240 0.314 5.465 1.00 61.81 222 THR A C 1
ATOM 1720 O O . THR A 1 222 ? 35.794 -0.693 5.897 1.00 61.81 222 THR A O 1
ATOM 1723 N N . SER A 1 223 ? 33.937 0.558 5.648 1.00 62.88 223 SER A N 1
ATOM 1724 C CA . SER A 1 223 ? 33.004 -0.342 6.340 1.00 62.88 223 SER A CA 1
ATOM 1725 C C . SER A 1 223 ? 32.292 -1.332 5.410 1.00 62.88 223 SER A C 1
ATOM 1727 O O . SER A 1 223 ? 31.540 -2.177 5.889 1.00 62.88 223 SER A O 1
ATOM 1729 N N . VAL A 1 224 ? 32.505 -1.237 4.090 1.00 67.19 224 VAL A N 1
ATOM 1730 C CA . VAL A 1 224 ? 31.954 -2.187 3.111 1.00 67.19 224 VAL A CA 1
ATOM 1731 C C . VAL A 1 224 ? 32.572 -3.568 3.327 1.00 67.19 224 VAL A C 1
ATOM 1733 O O . VAL A 1 224 ? 33.794 -3.715 3.417 1.00 67.19 224 VAL A O 1
ATOM 1736 N N . ASP A 1 225 ? 31.714 -4.590 3.372 1.00 74.25 225 ASP A N 1
ATOM 1737 C CA . ASP A 1 225 ? 32.130 -5.983 3.524 1.00 74.25 225 ASP A CA 1
ATOM 1738 C C . ASP A 1 225 ? 33.102 -6.416 2.412 1.00 74.25 225 ASP A C 1
ATOM 1740 O O . ASP A 1 225 ? 32.969 -6.045 1.241 1.00 74.25 225 ASP A O 1
ATOM 1744 N N . LYS A 1 226 ? 34.072 -7.268 2.762 1.00 75.06 226 LYS A N 1
ATOM 1745 C CA . LYS A 1 226 ? 35.100 -7.755 1.828 1.00 75.06 226 LYS A CA 1
ATOM 1746 C C . LYS A 1 226 ? 34.508 -8.428 0.583 1.00 75.06 226 LYS A C 1
ATOM 1748 O O . LYS A 1 226 ? 35.087 -8.325 -0.502 1.00 75.06 226 LYS A O 1
ATOM 1753 N N . ASN A 1 227 ? 33.367 -9.108 0.713 1.00 76.81 227 ASN A N 1
ATOM 1754 C CA . ASN A 1 227 ? 32.714 -9.794 -0.399 1.00 76.81 227 ASN A CA 1
ATOM 1755 C C . ASN A 1 227 ? 31.982 -8.796 -1.297 1.00 76.81 227 ASN A C 1
ATOM 1757 O O . ASN A 1 227 ? 32.036 -8.933 -2.518 1.00 76.81 227 ASN A O 1
ATOM 1761 N N . ALA A 1 228 ? 31.370 -7.763 -0.710 1.00 73.88 228 ALA A N 1
ATOM 1762 C CA . ALA A 1 228 ? 30.752 -6.669 -1.454 1.00 73.88 228 ALA A CA 1
ATOM 1763 C C . ALA A 1 228 ? 31.801 -5.895 -2.268 1.00 73.88 228 ALA A C 1
ATOM 1765 O O . ALA A 1 228 ? 31.637 -5.733 -3.477 1.00 73.88 228 ALA A O 1
ATOM 1766 N N . LEU A 1 229 ? 32.939 -5.547 -1.656 1.00 75.31 229 LEU A N 1
ATOM 1767 C CA . LEU A 1 229 ? 34.034 -4.871 -2.357 1.00 75.31 229 LEU A CA 1
ATOM 1768 C C . LEU A 1 229 ? 34.605 -5.739 -3.489 1.00 75.31 229 LEU A C 1
ATOM 1770 O O . LEU A 1 229 ? 34.833 -5.259 -4.598 1.00 75.31 229 LEU A O 1
ATOM 1774 N N . THR A 1 230 ? 34.762 -7.045 -3.252 1.00 81.25 230 THR A N 1
ATOM 1775 C CA . THR A 1 230 ? 35.188 -7.995 -4.294 1.00 81.25 230 THR A CA 1
ATOM 1776 C C . THR A 1 230 ? 34.191 -8.055 -5.451 1.00 81.25 230 THR A C 1
ATOM 1778 O O . THR A 1 230 ? 34.593 -8.079 -6.615 1.00 81.25 230 THR A O 1
ATOM 1781 N N . ALA A 1 231 ? 32.890 -8.080 -5.153 1.00 81.00 231 ALA A N 1
ATOM 1782 C CA . ALA A 1 231 ? 31.841 -8.125 -6.164 1.00 81.00 231 ALA A CA 1
ATOM 1783 C C . ALA A 1 231 ? 31.808 -6.848 -7.014 1.00 81.00 231 ALA A C 1
ATOM 1785 O O . ALA A 1 231 ? 31.617 -6.936 -8.227 1.00 81.00 231 ALA A O 1
ATOM 1786 N N . TRP A 1 232 ? 32.037 -5.679 -6.412 1.00 79.44 232 TRP A N 1
ATOM 1787 C CA . TRP A 1 232 ? 32.107 -4.407 -7.133 1.00 79.44 232 TRP A CA 1
ATOM 1788 C C . TRP A 1 232 ? 33.308 -4.358 -8.075 1.00 79.44 232 TRP A C 1
ATOM 1790 O O . TRP A 1 232 ? 33.141 -4.040 -9.248 1.00 79.44 232 TRP A O 1
ATOM 1800 N N . LEU A 1 233 ? 34.497 -4.767 -7.620 1.00 81.75 233 LEU A N 1
ATOM 1801 C CA . LEU A 1 233 ? 35.697 -4.801 -8.468 1.00 81.75 233 LEU A CA 1
ATOM 1802 C C . LEU A 1 233 ? 35.534 -5.743 -9.672 1.00 81.75 233 LEU A C 1
ATOM 1804 O O . LEU A 1 233 ? 35.910 -5.385 -10.789 1.00 81.75 233 LEU A O 1
ATOM 1808 N N . LYS A 1 234 ? 34.906 -6.911 -9.468 1.00 84.12 234 LYS A N 1
ATOM 1809 C CA . LYS A 1 234 ? 34.569 -7.844 -10.557 1.00 84.12 234 LYS A CA 1
ATOM 1810 C C . LYS A 1 234 ? 33.558 -7.243 -11.535 1.00 84.12 234 LYS A C 1
ATOM 1812 O O . LYS A 1 234 ? 33.746 -7.323 -12.743 1.00 84.12 234 LYS A O 1
ATOM 1817 N N . LYS A 1 235 ? 32.497 -6.601 -11.032 1.00 80.81 235 LYS A N 1
ATOM 1818 C CA . LYS A 1 235 ? 31.481 -5.932 -11.868 1.00 80.81 235 LYS A CA 1
ATOM 1819 C C . LYS A 1 235 ? 32.031 -4.724 -12.632 1.00 80.81 235 LYS A C 1
ATOM 1821 O O . LYS A 1 235 ? 31.548 -4.430 -13.722 1.00 80.81 235 LYS A O 1
ATOM 1826 N N . ALA A 1 236 ? 33.029 -4.041 -12.078 1.00 77.81 236 ALA A N 1
ATOM 1827 C CA . ALA A 1 236 ? 33.742 -2.949 -12.733 1.00 77.81 236 ALA A CA 1
ATOM 1828 C C . ALA A 1 236 ? 34.766 -3.433 -13.777 1.00 77.81 236 ALA A C 1
ATOM 1830 O O . ALA A 1 236 ? 35.225 -2.629 -14.585 1.00 77.81 236 ALA A O 1
ATOM 1831 N N . GLY A 1 237 ? 35.104 -4.728 -13.786 1.00 81.94 237 GLY A N 1
ATOM 1832 C CA . GLY A 1 237 ? 36.037 -5.329 -14.741 1.00 81.94 237 GLY A CA 1
ATOM 1833 C C . GLY A 1 237 ? 37.516 -5.091 -14.425 1.00 81.94 237 GLY A C 1
ATOM 1834 O O . GLY A 1 237 ? 38.348 -5.213 -15.317 1.00 81.94 237 GLY A O 1
ATOM 1835 N N . VAL A 1 238 ? 37.855 -4.740 -13.180 1.00 77.94 238 VAL A N 1
ATOM 1836 C CA . VAL A 1 238 ? 39.248 -4.477 -12.756 1.00 77.94 238 VAL A CA 1
ATOM 1837 C C . VAL A 1 238 ? 39.882 -5.619 -11.962 1.00 77.94 238 VAL A C 1
ATOM 1839 O O . VAL A 1 238 ? 41.058 -5.539 -11.602 1.00 77.94 238 VAL A O 1
ATOM 1842 N N . ARG A 1 239 ? 39.117 -6.686 -11.707 1.00 78.19 239 ARG A N 1
ATOM 1843 C CA . ARG A 1 239 ? 39.553 -7.904 -11.021 1.00 78.19 239 ARG A CA 1
ATOM 1844 C C . ARG A 1 239 ? 39.050 -9.154 -11.726 1.00 78.19 239 ARG A C 1
ATOM 1846 O O . ARG A 1 239 ? 37.883 -9.131 -12.172 1.00 78.19 239 ARG A O 1
#